Protein AF-A0A395GBY1-F1 (afdb_monomer_lite)

Structure (mmCIF, N/CA/C/O backbone):
data_AF-A0A395GBY1-F1
#
_entry.id   AF-A0A395GBY1-F1
#
loop_
_atom_site.group_PDB
_atom_site.id
_atom_site.type_symbol
_atom_site.label_atom_id
_atom_site.label_alt_id
_atom_site.label_comp_id
_atom_site.label_asym_id
_atom_site.label_entity_id
_atom_site.label_seq_id
_atom_site.pdbx_PDB_ins_code
_atom_site.Cartn_x
_atom_site.Cartn_y
_atom_site.Cartn_z
_atom_site.occupancy
_atom_site.B_iso_or_equiv
_atom_site.auth_seq_id
_atom_site.auth_comp_id
_atom_site.auth_asym_id
_atom_site.auth_atom_id
_atom_site.pdbx_PDB_model_num
ATOM 1 N N . MET A 1 1 ? -5.745 -15.458 -15.342 1.00 59.84 1 MET A N 1
ATOM 2 C CA . MET A 1 1 ? -5.874 -14.777 -16.662 1.00 59.84 1 MET A CA 1
ATOM 3 C C . MET A 1 1 ? -5.461 -15.713 -17.807 1.00 59.84 1 MET A C 1
ATOM 5 O O . MET A 1 1 ? -4.624 -16.572 -17.577 1.00 59.84 1 MET A O 1
ATOM 9 N N . LYS A 1 2 ? -6.021 -15.600 -19.029 1.00 68.50 2 LYS A N 1
ATOM 10 C CA . LYS A 1 2 ? -5.488 -16.334 -20.203 1.00 68.50 2 LYS A CA 1
ATOM 11 C C . LYS A 1 2 ? -4.176 -15.685 -20.659 1.00 68.50 2 LYS A C 1
ATOM 13 O O . LYS A 1 2 ? -4.138 -14.463 -20.793 1.00 68.50 2 LYS A O 1
ATOM 18 N N . LYS A 1 3 ? -3.137 -16.485 -20.931 1.00 74.81 3 LYS A N 1
ATOM 19 C CA . LYS A 1 3 ? -1.843 -15.992 -21.431 1.00 74.81 3 LYS A CA 1
ATOM 20 C C . LYS A 1 3 ? -2.052 -15.139 -22.686 1.00 74.81 3 LYS A C 1
ATOM 22 O O . LYS A 1 3 ? -2.588 -15.622 -23.681 1.00 74.81 3 LYS A O 1
ATOM 27 N N . LYS A 1 4 ? -1.645 -13.876 -22.611 1.00 83.69 4 LYS A N 1
ATOM 28 C CA . LYS A 1 4 ? -1.761 -12.863 -23.673 1.00 83.69 4 LYS A CA 1
ATOM 29 C C . LYS A 1 4 ? -0.391 -12.332 -24.096 1.00 83.69 4 LYS A C 1
ATOM 31 O O . LYS A 1 4 ? -0.225 -11.980 -25.256 1.00 83.69 4 LYS A O 1
ATOM 36 N N . PHE A 1 5 ? 0.566 -12.322 -23.172 1.00 90.88 5 PHE A N 1
ATOM 37 C CA . PHE A 1 5 ? 1.921 -11.832 -23.382 1.00 90.88 5 PHE A CA 1
ATOM 38 C C . PHE A 1 5 ? 2.941 -12.945 -23.125 1.00 90.88 5 PHE A C 1
ATOM 40 O O . PHE A 1 5 ? 2.678 -13.915 -22.403 1.00 90.88 5 PHE A O 1
ATOM 47 N N . SER A 1 6 ? 4.089 -12.823 -23.773 1.00 93.50 6 SER A N 1
ATOM 48 C CA . SER A 1 6 ? 5.203 -13.764 -23.728 1.00 93.50 6 SER A CA 1
ATOM 49 C C . SER A 1 6 ? 6.358 -13.201 -22.910 1.00 93.50 6 SER A C 1
ATOM 51 O O . SER A 1 6 ? 6.474 -11.996 -22.718 1.00 93.50 6 SER A O 1
ATOM 53 N N . ILE A 1 7 ? 7.232 -14.087 -22.433 1.00 94.06 7 ILE A N 1
ATOM 54 C CA . ILE A 1 7 ? 8.459 -13.685 -21.739 1.00 94.06 7 ILE A CA 1
ATOM 55 C C . ILE A 1 7 ? 9.298 -12.803 -22.673 1.00 94.06 7 ILE A C 1
ATOM 57 O O . ILE A 1 7 ? 9.458 -13.115 -23.857 1.00 94.06 7 ILE A O 1
ATOM 61 N N . GLY A 1 8 ? 9.802 -11.697 -22.133 1.00 93.69 8 GLY A N 1
ATOM 62 C CA . GLY A 1 8 ? 10.539 -10.663 -22.851 1.00 93.69 8 GLY A CA 1
ATOM 63 C C . GLY A 1 8 ? 9.665 -9.588 -23.492 1.00 93.69 8 GLY A C 1
ATOM 64 O O . GLY A 1 8 ? 10.216 -8.601 -23.974 1.00 93.69 8 GLY A O 1
ATOM 65 N N . ASP A 1 9 ? 8.336 -9.739 -23.516 1.00 96.75 9 ASP A N 1
ATOM 66 C CA . ASP A 1 9 ? 7.458 -8.715 -24.085 1.00 96.75 9 ASP A CA 1
ATOM 67 C C . ASP A 1 9 ? 7.598 -7.404 -23.309 1.00 96.75 9 ASP A C 1
ATOM 69 O O . ASP A 1 9 ? 7.548 -7.382 -22.077 1.00 96.75 9 ASP A O 1
ATOM 73 N N . VAL A 1 10 ? 7.758 -6.314 -24.056 1.00 97.19 10 VAL A N 1
ATOM 74 C CA . VAL A 1 10 ? 7.842 -4.955 -23.531 1.00 97.19 10 VAL A CA 1
ATOM 75 C C . VAL A 1 10 ? 6.496 -4.285 -23.735 1.00 97.19 10 VAL A C 1
ATOM 77 O O . VAL A 1 10 ? 6.041 -4.090 -24.869 1.00 97.19 10 VAL A O 1
ATOM 80 N N . LEU A 1 11 ? 5.855 -3.946 -22.623 1.00 97.62 11 LEU A N 1
ATOM 81 C CA . LEU A 1 11 ? 4.575 -3.263 -22.607 1.00 97.62 11 LEU A CA 1
ATOM 82 C C . LEU A 1 11 ? 4.777 -1.814 -22.194 1.00 97.62 11 LEU A C 1
ATOM 84 O O . LEU A 1 11 ? 5.500 -1.515 -21.245 1.00 97.62 11 LEU A O 1
ATOM 88 N N . VAL A 1 12 ? 4.072 -0.934 -22.888 1.00 97.50 12 VAL A N 1
ATOM 89 C CA . VAL A 1 12 ? 3.956 0.471 -22.537 1.00 97.50 12 VAL A CA 1
ATOM 90 C C . VAL A 1 12 ? 2.546 0.740 -22.049 1.00 97.50 12 VAL A C 1
ATOM 92 O O . VAL A 1 12 ? 1.577 0.389 -22.719 1.00 97.50 12 VAL A O 1
ATOM 95 N N . GLU A 1 13 ? 2.437 1.358 -20.884 1.00 97.50 13 GLU A N 1
ATOM 96 C CA . GLU A 1 13 ? 1.181 1.776 -20.280 1.00 97.50 13 GLU A CA 1
ATOM 97 C C . GLU A 1 13 ? 0.967 3.271 -20.512 1.00 97.50 13 GLU A C 1
ATOM 99 O O . GLU A 1 13 ? 1.841 4.089 -20.230 1.00 97.50 13 GLU A O 1
ATOM 104 N N . GLU A 1 14 ? -0.202 3.629 -21.035 1.00 96.25 14 GLU A N 1
ATOM 105 C CA . GLU A 1 14 ? -0.662 5.013 -21.105 1.00 96.25 14 GLU A CA 1
ATOM 106 C C . GLU A 1 14 ? -0.944 5.550 -19.697 1.00 96.25 14 GLU A C 1
ATOM 108 O O . GLU A 1 14 ? -1.763 5.000 -18.953 1.00 96.25 14 GLU A O 1
ATOM 113 N N . LEU A 1 15 ? -0.298 6.662 -19.361 1.00 93.12 15 LEU A N 1
ATOM 114 C CA . LEU A 1 15 ? -0.396 7.347 -18.079 1.00 93.12 15 LEU A CA 1
ATOM 115 C C . LEU A 1 15 ? -1.037 8.734 -18.246 1.00 93.12 15 LEU A C 1
ATOM 117 O O . LEU A 1 15 ? -1.160 9.253 -19.365 1.00 93.12 15 LEU A O 1
ATOM 121 N N . PRO A 1 16 ? -1.449 9.383 -17.142 1.00 89.88 16 PRO A N 1
ATOM 122 C CA . PRO A 1 16 ? -1.926 10.758 -17.194 1.00 89.88 16 PRO A CA 1
ATOM 123 C C . PRO A 1 16 ? -0.889 11.714 -17.807 1.00 89.88 16 PRO A C 1
ATOM 125 O O . PRO A 1 16 ? 0.313 11.452 -17.819 1.00 89.88 16 PRO A O 1
ATOM 128 N N . ARG A 1 17 ? -1.365 12.862 -18.307 1.00 86.31 17 ARG A N 1
ATOM 129 C CA . ARG A 1 17 ? -0.541 13.896 -18.974 1.00 86.31 17 ARG A CA 1
ATOM 130 C C . ARG A 1 17 ? 0.206 13.398 -20.217 1.00 86.31 17 ARG A C 1
ATOM 132 O O . ARG A 1 17 ? 1.292 13.885 -20.508 1.00 86.31 17 ARG A O 1
ATOM 139 N N . ASN A 1 18 ? -0.397 12.460 -20.953 1.00 93.06 18 ASN A N 1
ATOM 140 C CA . ASN A 1 18 ? 0.182 11.857 -22.159 1.00 93.06 18 ASN A CA 1
ATOM 141 C C . ASN A 1 18 ? 1.574 11.256 -21.911 1.00 93.06 18 ASN A C 1
ATOM 143 O O . ASN A 1 18 ? 2.411 11.253 -22.808 1.00 93.06 18 ASN A O 1
ATOM 147 N N . LYS A 1 19 ? 1.820 10.785 -20.684 1.00 95.06 19 LYS A N 1
ATOM 148 C CA . LYS A 1 19 ? 3.044 10.073 -20.341 1.00 95.06 19 LYS A CA 1
ATOM 149 C C . LYS A 1 19 ? 2.878 8.580 -20.612 1.00 95.06 19 LYS A C 1
ATOM 151 O O . LYS A 1 19 ? 1.764 8.062 -20.708 1.00 95.06 19 LYS A O 1
ATOM 156 N N . TYR A 1 20 ? 4.004 7.895 -20.672 1.00 97.75 20 TYR A N 1
ATOM 157 C CA . TYR A 1 20 ? 4.105 6.467 -20.892 1.00 97.75 20 TYR A CA 1
ATOM 158 C C . TYR A 1 20 ? 5.035 5.846 -19.862 1.00 97.75 20 TYR A C 1
ATOM 160 O O . TYR A 1 20 ? 6.142 6.338 -19.657 1.00 97.75 20 TYR A O 1
ATOM 168 N N . GLY A 1 21 ? 4.571 4.775 -19.223 1.00 97.19 21 GLY A N 1
ATOM 169 C CA . GLY A 1 21 ? 5.373 3.929 -18.345 1.00 97.19 21 GLY A CA 1
ATOM 170 C C . GLY A 1 21 ? 5.725 2.628 -19.048 1.00 97.19 21 GLY A C 1
ATOM 171 O O . GLY A 1 21 ? 4.989 2.189 -19.933 1.00 97.19 21 GLY A O 1
ATOM 172 N N . CYS A 1 22 ? 6.839 2.001 -18.677 1.00 97.19 22 CYS A N 1
ATOM 173 C CA . CYS A 1 22 ? 7.304 0.779 -19.331 1.00 97.19 22 CYS A CA 1
ATOM 174 C C . CYS A 1 22 ? 7.402 -0.401 -18.357 1.00 97.19 22 CYS A C 1
ATOM 176 O O . CYS A 1 22 ? 7.761 -0.246 -17.190 1.00 97.19 22 CYS A O 1
ATOM 178 N N . MET A 1 23 ? 7.109 -1.605 -18.843 1.00 96.38 23 MET A N 1
ATOM 179 C CA . MET A 1 23 ? 7.304 -2.846 -18.098 1.00 96.38 23 MET A CA 1
ATOM 180 C C . MET A 1 23 ? 7.728 -3.993 -19.014 1.00 96.38 23 MET A C 1
ATOM 182 O O . MET A 1 23 ? 7.402 -4.009 -20.202 1.00 96.38 23 MET A O 1
ATOM 186 N N . VAL A 1 24 ? 8.429 -4.973 -18.450 1.00 95.69 24 VAL A N 1
ATOM 187 C CA . VAL A 1 24 ? 8.924 -6.151 -19.172 1.00 95.69 24 VAL A CA 1
ATOM 188 C C . VAL A 1 24 ? 8.381 -7.417 -18.525 1.00 95.69 24 VAL A C 1
ATOM 190 O O . VAL A 1 24 ? 8.512 -7.603 -17.315 1.00 95.69 24 VAL A O 1
ATOM 193 N N . ILE A 1 25 ? 7.791 -8.309 -19.322 1.00 95.00 25 ILE A N 1
ATOM 194 C CA . ILE A 1 25 ? 7.336 -9.618 -18.841 1.00 95.00 25 ILE A CA 1
ATOM 195 C C . ILE A 1 25 ? 8.553 -10.510 -18.587 1.00 95.00 25 ILE A C 1
ATOM 197 O O . ILE A 1 25 ? 9.274 -10.869 -19.517 1.00 95.00 25 ILE A O 1
ATOM 201 N N . LEU A 1 26 ? 8.766 -10.900 -17.334 1.00 93.00 26 LEU A N 1
ATOM 202 C CA . LEU A 1 26 ? 9.875 -11.764 -16.925 1.00 93.00 26 LEU A CA 1
ATOM 203 C C . LEU A 1 26 ? 9.480 -13.237 -16.904 1.00 93.00 26 LEU A C 1
ATOM 205 O O . LEU A 1 26 ? 10.278 -14.092 -17.270 1.00 93.00 26 LEU A O 1
ATOM 209 N N . ASP A 1 27 ? 8.255 -13.529 -16.471 1.00 92.00 27 ASP A N 1
ATOM 210 C CA . ASP A 1 27 ? 7.751 -14.895 -16.353 1.00 92.00 27 ASP A CA 1
ATOM 211 C C . ASP A 1 27 ? 6.219 -14.936 -16.447 1.00 92.00 27 ASP A C 1
ATOM 213 O O . ASP A 1 27 ? 5.535 -13.925 -16.254 1.00 92.00 27 ASP A O 1
ATOM 217 N N . TYR A 1 28 ? 5.681 -16.115 -16.744 1.00 91.56 28 TYR A N 1
ATOM 218 C CA . TYR A 1 28 ? 4.259 -16.416 -16.670 1.00 91.56 28 TYR A CA 1
ATOM 219 C C . TYR A 1 28 ? 4.047 -17.862 -16.224 1.00 91.56 28 TYR A C 1
ATOM 221 O O . TYR A 1 28 ? 4.362 -18.792 -16.971 1.00 91.56 28 TYR A O 1
ATOM 229 N N . ASN A 1 29 ? 3.419 -18.038 -15.062 1.00 89.62 29 ASN A N 1
ATOM 230 C CA . ASN A 1 29 ? 3.060 -19.345 -14.525 1.00 89.62 29 ASN A CA 1
ATOM 231 C C . ASN A 1 29 ? 1.651 -19.308 -13.917 1.00 89.62 29 ASN A C 1
ATOM 233 O O . ASN A 1 29 ? 1.288 -18.334 -13.268 1.00 89.62 29 ASN A O 1
ATOM 237 N N . ASP A 1 30 ? 0.839 -20.334 -14.177 1.00 88.56 30 ASP A N 1
ATOM 238 C CA . ASP A 1 30 ? -0.512 -20.507 -13.614 1.00 88.56 30 ASP A CA 1
ATOM 239 C C . ASP A 1 30 ? -1.431 -19.268 -13.671 1.00 88.56 30 ASP A C 1
ATOM 241 O O . ASP A 1 30 ? -2.265 -19.025 -12.803 1.00 88.56 30 ASP A O 1
ATOM 245 N N . GLY A 1 31 ? -1.324 -18.469 -14.739 1.00 87.94 31 GLY A N 1
ATOM 246 C CA . GLY A 1 31 ? -2.156 -17.273 -14.911 1.00 87.94 31 GLY A CA 1
ATOM 247 C C . GLY A 1 31 ? -1.616 -16.006 -14.252 1.00 87.94 31 GLY A C 1
ATOM 248 O O . GLY A 1 31 ? -2.276 -14.972 -14.374 1.00 87.94 31 GLY A O 1
ATOM 249 N N . ILE A 1 32 ? -0.443 -16.083 -13.623 1.00 92.12 32 ILE A N 1
ATOM 250 C CA . ILE A 1 32 ? 0.263 -15.003 -12.935 1.00 92.12 32 ILE A CA 1
ATOM 251 C C . ILE A 1 32 ? 1.459 -14.578 -13.791 1.00 92.12 32 ILE A C 1
ATOM 253 O O . ILE A 1 32 ? 2.282 -15.410 -14.173 1.00 92.12 32 ILE A O 1
ATOM 257 N N . TYR A 1 33 ? 1.575 -13.285 -14.087 1.00 93.56 33 TYR A N 1
ATOM 258 C CA . TYR A 1 33 ? 2.796 -12.715 -14.654 1.00 93.56 33 TYR A CA 1
ATOM 259 C C . TYR A 1 33 ? 3.750 -12.275 -13.548 1.00 93.56 33 TYR A C 1
ATOM 261 O O . TYR A 1 33 ? 3.314 -11.773 -12.515 1.00 93.56 33 TYR A O 1
ATOM 269 N N . LYS A 1 34 ? 5.050 -12.388 -13.819 1.00 92.75 34 LYS A N 1
ATOM 270 C CA . LYS A 1 34 ? 6.121 -11.653 -13.138 1.00 92.75 34 LYS A CA 1
ATOM 271 C C . LYS A 1 34 ? 6.590 -10.554 -14.086 1.00 92.75 34 LYS A C 1
ATOM 273 O O . LYS A 1 34 ? 6.923 -10.852 -15.234 1.00 92.75 34 LYS A O 1
ATOM 278 N N . VAL A 1 35 ? 6.607 -9.306 -13.634 1.00 93.69 35 VAL A N 1
ATOM 279 C CA . VAL A 1 35 ? 6.925 -8.140 -14.469 1.00 93.69 35 VAL A CA 1
ATOM 280 C C . VAL A 1 35 ? 7.972 -7.256 -13.807 1.00 93.69 35 VAL A C 1
ATOM 282 O O . VAL A 1 35 ? 7.882 -6.986 -12.613 1.00 93.69 35 VAL A O 1
ATOM 285 N N . LEU A 1 36 ? 8.952 -6.791 -14.580 1.00 93.50 36 LEU A N 1
ATOM 286 C CA . LEU A 1 36 ? 9.817 -5.680 -14.186 1.00 93.50 36 LEU A CA 1
ATOM 287 C C . LEU A 1 36 ? 9.100 -4.381 -14.526 1.00 93.50 36 LEU A C 1
ATOM 289 O O . LEU A 1 36 ? 8.702 -4.195 -15.675 1.00 93.50 36 LEU A O 1
ATOM 293 N N . ILE A 1 37 ? 8.959 -3.493 -13.549 1.00 94.19 37 ILE A N 1
ATOM 294 C CA . ILE A 1 37 ? 8.470 -2.135 -13.755 1.00 94.19 37 ILE A CA 1
ATOM 295 C C . ILE A 1 37 ? 9.690 -1.228 -13.925 1.00 94.19 37 ILE A C 1
ATOM 297 O O . ILE A 1 37 ? 10.558 -1.157 -13.057 1.00 94.19 37 ILE A O 1
ATOM 301 N N . SER A 1 38 ? 9.780 -0.570 -15.076 1.00 94.56 38 SER A N 1
ATOM 302 C CA . SER A 1 38 ? 10.910 0.286 -15.434 1.00 94.56 38 SER A CA 1
ATOM 303 C C . SER A 1 38 ? 10.791 1.673 -14.798 1.00 94.56 38 SER A C 1
ATOM 305 O O . SER A 1 38 ? 9.689 2.155 -14.541 1.00 94.56 38 SER A O 1
ATOM 307 N N . GLU A 1 39 ? 11.927 2.345 -14.592 1.00 93.69 39 GLU A N 1
ATOM 308 C CA . GLU A 1 39 ? 11.970 3.768 -14.214 1.00 93.69 39 GLU A CA 1
ATOM 309 C C . GLU A 1 39 ? 11.494 4.714 -15.331 1.00 93.69 39 GLU A C 1
ATOM 311 O O . GLU A 1 39 ? 11.344 5.916 -15.110 1.00 93.69 39 GLU A O 1
ATOM 316 N N . PHE A 1 40 ? 11.287 4.193 -16.543 1.00 96.44 40 PHE A N 1
ATOM 317 C CA . PHE A 1 40 ? 10.907 4.969 -17.712 1.00 96.44 40 PHE A CA 1
ATOM 318 C C . PHE A 1 40 ? 9.562 5.673 -17.511 1.00 96.44 40 PHE A C 1
ATOM 320 O O . PHE A 1 40 ? 8.530 5.018 -17.359 1.00 96.44 40 PHE A O 1
ATOM 327 N N . ILE A 1 41 ? 9.587 7.005 -17.597 1.00 96.12 41 ILE A N 1
ATOM 328 C CA . ILE A 1 41 ? 8.419 7.881 -17.699 1.00 96.12 41 ILE A CA 1
ATOM 329 C C . ILE A 1 41 ? 8.740 8.969 -18.725 1.00 96.12 41 ILE A C 1
ATOM 331 O O . ILE A 1 41 ? 9.640 9.778 -18.503 1.00 96.12 41 ILE A O 1
ATOM 335 N N . ASP A 1 42 ? 8.010 9.007 -19.839 1.00 95.94 42 ASP A N 1
ATOM 336 C CA . ASP A 1 42 ? 8.240 10.002 -20.898 1.00 95.94 42 ASP A CA 1
ATOM 337 C C . ASP A 1 42 ? 6.975 10.298 -21.721 1.00 95.94 42 ASP A C 1
ATOM 339 O O . ASP A 1 42 ? 5.973 9.602 -21.582 1.00 95.94 42 ASP A O 1
ATOM 343 N N . GLU A 1 43 ? 6.987 11.347 -22.548 1.00 96.25 43 GLU A N 1
ATOM 344 C CA . GLU A 1 43 ? 5.867 11.690 -23.463 1.00 96.25 43 GLU A CA 1
ATOM 345 C C . GLU A 1 43 ? 5.888 10.877 -24.754 1.00 96.25 43 GLU A C 1
ATOM 347 O O . GLU A 1 43 ? 4.868 10.743 -25.432 1.00 96.25 43 GLU A O 1
ATOM 352 N N . GLU A 1 44 ? 7.045 10.319 -25.091 1.00 96.69 44 GLU A N 1
ATOM 353 C CA . GLU A 1 44 ? 7.237 9.499 -26.276 1.00 96.69 44 GLU A CA 1
ATOM 354 C C . GLU A 1 44 ? 7.354 8.023 -25.893 1.00 96.69 44 GLU A C 1
ATOM 356 O O . GLU A 1 44 ? 7.907 7.661 -24.857 1.00 96.69 44 GLU A O 1
ATOM 361 N N . ILE A 1 45 ? 6.818 7.151 -26.747 1.00 96.44 45 ILE A N 1
ATOM 362 C CA . ILE A 1 45 ? 6.981 5.704 -26.597 1.00 96.44 45 ILE A CA 1
ATOM 363 C C . ILE A 1 45 ? 8.455 5.365 -26.870 1.00 96.44 45 ILE A C 1
ATOM 365 O O . ILE A 1 45 ? 8.969 5.774 -27.915 1.00 96.44 45 ILE A O 1
ATOM 369 N N . PRO A 1 46 ? 9.137 4.615 -25.987 1.00 96.00 46 PRO A N 1
ATOM 370 C CA . PRO A 1 46 ? 10.552 4.339 -26.163 1.00 96.00 46 PRO A CA 1
ATOM 371 C C . PRO A 1 46 ? 10.802 3.367 -27.315 1.00 96.00 46 PRO A C 1
ATOM 373 O O . PRO A 1 46 ? 10.008 2.461 -27.581 1.00 96.00 46 PRO A O 1
ATOM 376 N N . ASP A 1 47 ? 11.960 3.516 -27.955 1.00 94.88 47 ASP A N 1
ATOM 377 C CA . ASP A 1 47 ? 12.519 2.476 -28.815 1.00 94.88 47 ASP A CA 1
ATOM 378 C C . ASP A 1 47 ? 13.092 1.336 -27.960 1.00 94.88 47 ASP A C 1
ATOM 380 O O . ASP A 1 47 ? 13.585 1.567 -26.858 1.00 94.88 47 ASP A O 1
ATOM 384 N N . LEU A 1 48 ? 13.096 0.104 -28.479 1.00 93.38 48 LEU A N 1
ATOM 385 C CA . LEU A 1 48 ? 13.608 -1.073 -27.759 1.00 93.38 48 LEU A CA 1
ATOM 386 C C . LEU A 1 48 ? 15.102 -0.985 -27.395 1.00 93.38 48 LEU A C 1
ATOM 388 O O . LEU A 1 48 ? 15.576 -1.774 -26.578 1.00 93.38 48 LEU A O 1
ATOM 392 N N . SER A 1 49 ? 15.854 -0.068 -28.007 1.00 91.19 49 SER A N 1
ATOM 393 C CA . SER A 1 49 ? 17.242 0.229 -27.646 1.00 91.19 49 SER A CA 1
ATOM 394 C C . SER A 1 49 ? 17.393 1.184 -26.455 1.00 91.19 49 SER A C 1
ATOM 396 O O . SER A 1 49 ? 18.511 1.333 -25.949 1.00 91.19 49 SER A O 1
ATOM 398 N N . ASP A 1 50 ? 16.307 1.806 -25.979 1.00 94.00 50 ASP A N 1
ATOM 399 C CA . ASP A 1 50 ? 16.336 2.644 -24.783 1.00 94.00 50 ASP A CA 1
ATOM 400 C C . ASP A 1 50 ? 16.657 1.783 -23.558 1.00 94.00 50 ASP A C 1
ATOM 402 O O . ASP A 1 50 ? 15.900 0.902 -23.144 1.00 94.00 50 ASP A O 1
ATOM 406 N N . LYS A 1 51 ? 17.813 2.059 -22.951 1.00 91.06 51 LYS A N 1
ATOM 407 C CA . LYS A 1 51 ? 18.307 1.317 -21.790 1.00 91.06 51 LYS A CA 1
ATOM 408 C C . LYS A 1 51 ? 17.371 1.430 -20.590 1.00 91.06 51 LYS A C 1
ATOM 410 O O . LYS A 1 51 ? 17.325 0.492 -19.800 1.00 91.06 51 LYS A O 1
ATOM 415 N N . ARG A 1 52 ? 16.605 2.524 -20.479 1.00 93.00 52 ARG A N 1
ATOM 416 C CA . ARG A 1 52 ? 15.654 2.743 -19.383 1.00 93.00 52 ARG A CA 1
ATOM 417 C C . ARG A 1 52 ? 14.603 1.636 -19.322 1.00 93.00 52 ARG A C 1
ATOM 419 O O . ARG A 1 52 ? 14.236 1.257 -18.220 1.00 93.00 52 ARG A O 1
ATOM 426 N N . ILE A 1 53 ? 14.197 1.039 -20.454 1.00 93.00 53 ILE A N 1
ATOM 427 C CA . ILE A 1 53 ? 13.193 -0.049 -20.515 1.00 93.00 53 ILE A CA 1
ATOM 428 C C . ILE A 1 53 ? 13.537 -1.219 -19.583 1.00 93.00 53 ILE A C 1
ATOM 430 O O . ILE A 1 53 ? 12.641 -1.828 -19.001 1.00 93.00 53 ILE A O 1
ATOM 434 N N . ILE A 1 54 ? 14.825 -1.547 -19.456 1.00 90.19 54 ILE A N 1
ATOM 435 C CA . ILE A 1 54 ? 15.305 -2.649 -18.611 1.00 90.19 54 ILE A CA 1
ATOM 436 C C . ILE A 1 54 ? 15.930 -2.165 -17.299 1.00 90.19 54 ILE A C 1
ATOM 438 O O . ILE A 1 54 ? 16.329 -2.995 -16.484 1.00 90.19 54 ILE A O 1
ATOM 442 N N . THR A 1 55 ? 16.019 -0.849 -17.085 1.00 90.88 55 THR A N 1
ATOM 443 C CA . THR A 1 55 ? 16.397 -0.280 -15.791 1.00 90.88 55 THR A CA 1
ATOM 444 C C . THR A 1 55 ? 15.170 -0.310 -14.878 1.00 90.88 55 THR A C 1
ATOM 446 O O . THR A 1 55 ? 14.175 0.356 -15.183 1.00 90.88 55 THR A O 1
ATOM 449 N N . PRO A 1 56 ? 15.191 -1.087 -13.783 1.00 90.06 56 PRO A N 1
ATOM 450 C CA . PRO A 1 56 ? 14.060 -1.158 -12.871 1.00 90.06 56 PRO A CA 1
ATOM 451 C C . PRO A 1 56 ? 13.858 0.185 -12.168 1.00 90.06 56 PRO A C 1
ATOM 453 O O . PRO A 1 56 ? 14.826 0.834 -11.772 1.00 90.06 56 PRO A O 1
ATOM 456 N N . ALA A 1 57 ? 12.600 0.572 -11.963 1.00 89.69 57 ALA A N 1
ATOM 457 C CA . ALA A 1 57 ? 12.282 1.593 -10.975 1.00 89.69 57 ALA A CA 1
ATOM 458 C C . ALA A 1 57 ? 12.722 1.114 -9.588 1.00 89.69 57 ALA A C 1
ATOM 460 O O . ALA A 1 57 ? 12.828 -0.089 -9.347 1.00 89.69 57 ALA A O 1
ATOM 461 N N . ILE A 1 58 ? 12.954 2.053 -8.675 1.00 83.31 58 ILE A N 1
ATOM 462 C CA . ILE A 1 58 ? 13.235 1.723 -7.281 1.00 83.31 58 ILE A CA 1
ATOM 463 C C . ILE A 1 58 ? 11.923 1.695 -6.507 1.00 83.31 58 ILE A C 1
ATOM 465 O O . ILE A 1 58 ? 11.212 2.702 -6.441 1.00 83.31 58 ILE A O 1
ATOM 469 N N . ASP A 1 59 ? 11.624 0.536 -5.935 1.00 72.81 59 ASP A N 1
ATOM 470 C CA . ASP A 1 59 ? 10.649 0.392 -4.873 1.00 72.81 59 ASP A CA 1
ATOM 471 C C . ASP A 1 59 ? 11.319 0.761 -3.547 1.00 72.81 59 ASP A C 1
ATOM 473 O O . ASP A 1 59 ? 12.268 0.111 -3.110 1.00 72.81 59 ASP A O 1
ATOM 477 N N . SER A 1 60 ? 10.847 1.851 -2.949 1.00 66.31 60 SER A N 1
ATOM 478 C CA . SER A 1 60 ? 11.331 2.375 -1.674 1.00 66.31 60 SER A CA 1
ATOM 479 C C . SER A 1 60 ? 10.262 2.290 -0.581 1.00 66.31 60 SER A C 1
ATOM 481 O O . SER A 1 60 ? 10.340 3.041 0.393 1.00 66.31 60 SER A O 1
ATOM 483 N N . SER A 1 61 ? 9.209 1.480 -0.768 1.00 56.66 61 SER A N 1
ATOM 484 C CA . SER A 1 61 ? 8.174 1.293 0.258 1.00 56.66 61 SER A CA 1
ATOM 485 C C . SER A 1 61 ? 8.642 0.400 1.409 1.00 56.66 61 SER A C 1
ATOM 487 O O . SER A 1 61 ? 8.060 0.448 2.489 1.00 56.66 61 SER A O 1
ATOM 489 N N . GLY A 1 62 ? 9.674 -0.415 1.176 1.00 55.28 62 GLY A N 1
ATOM 490 C CA . GLY A 1 62 ? 10.319 -1.255 2.182 1.00 55.28 62 GLY A CA 1
ATOM 491 C C . GLY A 1 62 ? 11.518 -0.589 2.862 1.00 55.28 62 GLY A C 1
ATOM 492 O O . GLY A 1 62 ? 11.722 0.622 2.800 1.00 55.28 62 GLY A O 1
ATOM 493 N N . THR A 1 63 ? 12.337 -1.419 3.502 1.00 48.06 63 THR A N 1
ATOM 494 C CA . THR A 1 63 ? 13.519 -1.020 4.292 1.00 48.06 63 THR A CA 1
ATOM 495 C C . THR A 1 63 ? 14.746 -0.685 3.464 1.00 48.06 63 THR A C 1
ATOM 497 O O . THR A 1 63 ? 15.699 -0.080 3.957 1.00 48.06 63 THR A O 1
ATOM 500 N N . CYS A 1 64 ? 14.731 -1.091 2.203 1.00 57.41 64 CYS A N 1
ATOM 501 C CA . CYS A 1 64 ? 15.827 -0.968 1.269 1.00 57.41 64 CYS A CA 1
ATOM 502 C C . CYS A 1 64 ? 15.289 -0.583 -0.112 1.00 57.41 64 CYS A C 1
ATOM 504 O O . CYS A 1 64 ? 14.143 -0.864 -0.457 1.00 57.41 64 CYS A O 1
ATOM 506 N N . ASP A 1 65 ? 16.133 0.090 -0.890 1.00 71.69 65 ASP A N 1
ATOM 507 C CA . ASP A 1 65 ? 15.834 0.470 -2.266 1.00 71.69 65 ASP A CA 1
ATOM 508 C C . ASP A 1 65 ? 15.959 -0.769 -3.161 1.00 71.69 65 ASP A C 1
ATOM 510 O O . ASP A 1 65 ? 17.067 -1.263 -3.396 1.00 71.69 65 ASP A O 1
ATOM 514 N N . LEU A 1 66 ? 14.829 -1.283 -3.652 1.00 73.62 66 LEU A N 1
ATOM 515 C CA . LEU A 1 66 ? 14.790 -2.529 -4.419 1.00 73.62 66 LEU A CA 1
ATOM 516 C C . LEU A 1 66 ? 14.378 -2.320 -5.877 1.00 73.62 66 LEU A C 1
ATOM 518 O O . LEU A 1 66 ? 13.570 -1.443 -6.171 1.00 73.62 66 LEU A O 1
ATOM 522 N N . PRO A 1 67 ? 14.865 -3.154 -6.815 1.00 84.56 67 PRO A N 1
ATOM 523 C CA . PRO A 1 67 ? 14.310 -3.224 -8.161 1.00 84.56 67 PRO A CA 1
ATOM 524 C C . PRO A 1 67 ? 12.809 -3.523 -8.124 1.00 84.56 67 PRO A C 1
ATOM 526 O O . PRO A 1 67 ? 12.388 -4.547 -7.582 1.00 84.56 67 PRO A O 1
ATOM 529 N N . TYR A 1 68 ? 12.000 -2.672 -8.749 1.00 86.81 68 TYR A N 1
ATOM 530 C CA . TYR A 1 68 ? 10.554 -2.810 -8.710 1.00 86.81 68 TYR A CA 1
ATOM 531 C C . TYR A 1 68 ? 10.082 -3.927 -9.649 1.00 86.81 68 TYR A C 1
ATOM 533 O O . TYR A 1 68 ? 9.867 -3.737 -10.849 1.00 86.81 68 TYR A O 1
ATOM 541 N N . ILE A 1 69 ? 9.935 -5.128 -9.093 1.00 89.31 69 ILE A N 1
ATOM 542 C CA . ILE A 1 69 ? 9.433 -6.314 -9.786 1.00 89.31 69 ILE A CA 1
ATOM 543 C C . ILE A 1 69 ? 8.169 -6.786 -9.073 1.00 89.31 69 ILE A C 1
ATOM 545 O O . ILE A 1 69 ? 8.152 -6.926 -7.854 1.00 89.31 69 ILE A O 1
ATOM 549 N N . LYS A 1 70 ? 7.109 -7.061 -9.835 1.00 87.88 70 LYS A N 1
ATOM 550 C CA . LYS A 1 70 ? 5.783 -7.391 -9.301 1.00 87.88 70 LYS A CA 1
ATOM 551 C C . LYS A 1 70 ? 5.254 -8.698 -9.880 1.00 87.88 70 LYS A C 1
ATOM 553 O O . LYS A 1 70 ? 5.502 -9.015 -11.044 1.00 87.88 70 LYS A O 1
ATOM 558 N N . LYS A 1 71 ? 4.500 -9.453 -9.082 1.00 91.00 71 LYS A N 1
ATOM 559 C CA . LYS A 1 71 ? 3.664 -10.568 -9.541 1.00 91.00 71 LYS A CA 1
ATOM 560 C C . LYS A 1 71 ? 2.206 -10.122 -9.618 1.00 91.00 71 LYS A C 1
ATOM 562 O O . LYS A 1 71 ? 1.751 -9.347 -8.785 1.00 91.00 71 LYS A O 1
ATOM 567 N N . GLY A 1 72 ? 1.457 -10.609 -10.597 1.00 90.44 72 GLY A N 1
ATOM 568 C CA . GLY A 1 72 ? 0.039 -10.274 -10.697 1.00 90.44 72 GLY A CA 1
ATOM 569 C C . GLY A 1 72 ? -0.715 -11.080 -11.738 1.00 90.44 72 GLY A C 1
ATOM 570 O O . GLY A 1 72 ? -0.166 -11.497 -12.756 1.00 90.44 72 GLY A O 1
ATOM 571 N N . ASP A 1 73 ? -2.001 -11.287 -11.491 1.00 90.88 73 ASP A N 1
ATOM 572 C CA . ASP A 1 73 ? -2.934 -11.976 -12.385 1.00 90.88 73 ASP A CA 1
ATOM 573 C C . ASP A 1 73 ? -3.923 -11.018 -13.078 1.00 90.88 73 ASP A C 1
ATOM 575 O O . ASP A 1 73 ? -4.760 -11.451 -13.879 1.00 90.88 73 ASP A O 1
ATOM 579 N N . LYS A 1 74 ? -3.794 -9.711 -12.816 1.00 91.19 74 LYS A N 1
ATOM 580 C CA . LYS A 1 74 ? -4.569 -8.630 -13.432 1.00 91.19 74 LYS A CA 1
ATOM 581 C C . LYS A 1 74 ? -3.733 -7.363 -13.636 1.00 91.19 74 LYS A C 1
ATOM 583 O O . LYS A 1 74 ? -2.792 -7.089 -12.895 1.00 91.19 74 LYS A O 1
ATOM 588 N N . PHE A 1 75 ? -4.106 -6.591 -14.652 1.00 90.88 75 PHE A N 1
ATOM 589 C CA . PHE A 1 75 ? -3.596 -5.242 -14.913 1.00 90.88 75 PHE A CA 1
ATOM 590 C C . PHE A 1 75 ? -4.509 -4.220 -14.231 1.00 90.88 75 PHE A C 1
ATOM 592 O O . PHE A 1 75 ? -5.718 -4.455 -14.180 1.00 90.88 75 PHE A O 1
ATOM 599 N N . SER A 1 76 ? -3.955 -3.119 -13.716 1.00 88.38 76 SER A N 1
ATOM 600 C CA . SER A 1 76 ? -4.756 -2.116 -12.991 1.00 88.38 76 SER A CA 1
ATOM 601 C C . SER A 1 76 ? -5.683 -1.328 -13.915 1.00 88.38 76 SER A C 1
ATOM 603 O O . SER A 1 76 ? -6.823 -1.020 -13.572 1.00 88.38 76 SER A O 1
ATOM 605 N N . GLN A 1 77 ? -5.209 -1.019 -15.123 1.00 89.12 77 GLN A N 1
ATOM 606 C CA . GLN A 1 77 ? -5.982 -0.312 -16.130 1.00 89.12 77 GLN A CA 1
ATOM 607 C C . GLN A 1 77 ? -6.632 -1.284 -17.120 1.00 89.12 77 GLN A C 1
ATOM 609 O O . GLN A 1 77 ? -6.319 -2.475 -17.210 1.00 89.12 77 GLN A O 1
ATOM 614 N N . LYS A 1 78 ? -7.542 -0.752 -17.941 1.00 89.44 78 LYS A N 1
ATOM 615 C CA . LYS A 1 78 ? -8.087 -1.493 -19.084 1.00 89.44 78 LYS A CA 1
ATOM 616 C C . LYS A 1 78 ? -6.956 -1.888 -20.031 1.00 89.44 78 LYS A C 1
ATOM 618 O O . LYS A 1 78 ? -6.093 -1.074 -20.337 1.00 89.44 78 LYS A O 1
ATOM 623 N N . LEU A 1 79 ? -7.022 -3.100 -20.582 1.00 88.12 79 LEU A N 1
ATOM 624 C CA . LEU A 1 79 ? -5.987 -3.643 -21.474 1.00 88.12 79 LEU A CA 1
ATOM 625 C C . LEU A 1 79 ? -5.670 -2.768 -22.702 1.00 88.12 79 LEU A C 1
ATOM 627 O O . LEU A 1 79 ? -4.584 -2.889 -23.250 1.00 88.12 79 LEU A O 1
ATOM 631 N N . GLU A 1 80 ? -6.590 -1.905 -23.134 1.00 91.88 80 GLU A N 1
ATOM 632 C CA . GLU A 1 80 ? -6.393 -0.938 -24.229 1.00 91.88 80 GLU A CA 1
ATOM 633 C C . GLU A 1 80 ? -5.335 0.128 -23.911 1.00 91.88 80 GLU A C 1
ATOM 635 O O . GLU A 1 80 ? -4.728 0.684 -24.823 1.00 91.88 80 GLU A O 1
ATOM 640 N N . LYS A 1 81 ? -5.095 0.390 -22.621 1.00 94.19 81 LYS A N 1
ATOM 641 C CA . LYS A 1 81 ? -4.055 1.302 -22.137 1.00 94.19 81 LYS A CA 1
ATOM 642 C C . LYS A 1 81 ? -2.658 0.695 -22.195 1.00 94.19 81 LYS A C 1
ATOM 644 O O . LYS A 1 81 ? -1.694 1.426 -22.015 1.00 94.19 81 LYS A O 1
ATOM 649 N N . TYR A 1 82 ? -2.542 -0.603 -22.480 1.00 95.44 82 TYR A N 1
ATOM 650 C CA . TYR A 1 82 ? -1.267 -1.305 -22.586 1.00 95.44 82 TYR A CA 1
ATOM 651 C C . TYR A 1 82 ? -0.978 -1.656 -24.042 1.00 95.44 82 TYR A C 1
ATOM 653 O O . TYR A 1 82 ? -1.745 -2.367 -24.697 1.00 95.44 82 TYR A O 1
ATOM 661 N N . LYS A 1 83 ? 0.162 -1.191 -24.547 1.00 95.56 83 LYS A N 1
ATOM 662 C CA . LYS A 1 83 ? 0.626 -1.428 -25.915 1.00 95.56 83 LYS A CA 1
ATOM 663 C C . LYS A 1 83 ? 1.880 -2.287 -25.890 1.00 95.56 83 LYS A C 1
ATOM 665 O O . LYS A 1 83 ? 2.848 -1.954 -25.218 1.00 95.56 83 LYS A O 1
ATOM 670 N N . LEU A 1 84 ? 1.868 -3.380 -26.646 1.00 96.62 84 LEU A N 1
ATOM 671 C CA . LEU A 1 84 ? 3.067 -4.171 -26.910 1.00 96.62 84 LEU A CA 1
ATOM 672 C C . LEU A 1 84 ? 3.933 -3.425 -27.927 1.00 96.62 84 LEU A C 1
ATOM 674 O O . LEU A 1 84 ? 3.476 -3.186 -29.045 1.00 96.62 84 LEU A O 1
ATOM 678 N N . ILE A 1 85 ? 5.164 -3.083 -27.549 1.00 96.50 85 ILE A N 1
ATOM 679 C CA . ILE A 1 85 ? 6.100 -2.356 -28.426 1.00 96.50 85 ILE A CA 1
ATOM 680 C C . ILE A 1 85 ? 7.224 -3.245 -28.967 1.00 96.50 85 ILE A C 1
ATOM 682 O O . ILE A 1 85 ? 7.920 -2.870 -29.905 1.00 96.50 85 ILE A O 1
ATOM 686 N N . GLY A 1 86 ? 7.376 -4.452 -28.418 1.00 95.62 86 GLY A N 1
ATOM 687 C CA . GLY A 1 86 ? 8.322 -5.442 -28.913 1.00 95.62 86 GLY A CA 1
ATOM 688 C C . GLY A 1 86 ? 8.677 -6.491 -27.873 1.00 95.62 86 GLY A C 1
ATOM 689 O O . GLY A 1 86 ? 7.976 -6.654 -26.879 1.00 95.62 86 GLY A O 1
ATOM 690 N N . ASN A 1 87 ? 9.768 -7.212 -28.122 1.00 95.69 87 ASN A N 1
ATOM 691 C CA . ASN A 1 87 ? 10.238 -8.291 -27.262 1.00 95.69 87 ASN A CA 1
ATOM 692 C C . ASN A 1 87 ? 11.766 -8.232 -27.120 1.00 95.69 87 ASN A C 1
ATOM 694 O O . ASN A 1 87 ? 12.488 -8.190 -28.120 1.00 95.69 87 ASN A O 1
ATOM 698 N N . ILE A 1 88 ? 12.251 -8.241 -25.879 1.00 90.69 88 ILE A N 1
ATOM 699 C CA . ILE A 1 88 ? 13.670 -8.275 -25.527 1.00 90.69 88 ILE A CA 1
ATOM 700 C C . ILE A 1 88 ? 14.034 -9.704 -25.130 1.00 90.69 88 ILE A C 1
ATOM 702 O O . ILE A 1 88 ? 13.514 -10.260 -24.168 1.00 90.69 88 ILE A O 1
ATOM 706 N N . ARG A 1 89 ? 14.974 -10.302 -25.867 1.00 83.81 89 ARG A N 1
ATOM 707 C CA . ARG A 1 89 ? 15.363 -11.710 -25.678 1.00 83.81 89 ARG A CA 1
ATOM 708 C C . ARG A 1 89 ? 16.382 -11.939 -24.565 1.00 83.81 89 ARG A C 1
ATOM 710 O O . ARG A 1 89 ? 16.503 -13.060 -24.087 1.00 83.81 89 ARG A O 1
ATOM 717 N N . ASN A 1 90 ? 17.159 -10.918 -24.207 1.00 80.31 90 ASN A N 1
ATOM 718 C CA . ASN A 1 90 ? 18.231 -11.044 -23.224 1.00 80.31 90 ASN A CA 1
ATOM 719 C C . ASN A 1 90 ? 17.823 -10.373 -21.910 1.00 80.31 90 ASN A C 1
ATOM 721 O O . ASN A 1 90 ? 17.959 -9.161 -21.767 1.00 80.31 90 ASN A O 1
ATOM 725 N N . LEU A 1 91 ? 17.328 -11.179 -20.971 1.00 79.00 91 LEU A N 1
ATOM 726 C CA . LEU A 1 91 ? 16.886 -10.741 -19.644 1.00 79.00 91 LEU A CA 1
ATOM 727 C C . LEU A 1 91 ? 17.912 -11.071 -18.544 1.00 79.00 91 LEU A C 1
ATOM 729 O O . LEU A 1 91 ? 17.625 -10.893 -17.367 1.00 79.00 91 LEU A O 1
ATOM 733 N N . ASN A 1 92 ? 19.117 -11.524 -18.909 1.00 68.25 92 ASN A N 1
ATOM 734 C CA . ASN A 1 92 ? 20.110 -12.066 -17.968 1.00 68.25 92 ASN A CA 1
ATOM 735 C C . ASN A 1 92 ? 20.655 -11.043 -16.954 1.00 68.25 92 ASN A C 1
ATOM 737 O O . ASN A 1 92 ? 21.306 -11.433 -15.991 1.00 68.25 92 ASN A O 1
ATOM 741 N N . ASN A 1 93 ? 20.417 -9.748 -17.178 1.00 66.38 93 ASN A N 1
ATOM 742 C CA . ASN A 1 93 ? 20.853 -8.667 -16.291 1.00 66.38 93 ASN A CA 1
ATOM 743 C C . ASN A 1 93 ? 19.753 -8.207 -15.324 1.00 66.38 93 ASN A C 1
ATOM 745 O O . ASN A 1 93 ? 19.952 -7.233 -14.601 1.00 66.38 93 ASN A O 1
ATOM 749 N N . ILE A 1 94 ? 18.584 -8.852 -15.345 1.00 71.25 94 ILE A N 1
ATOM 750 C CA . ILE A 1 94 ? 17.473 -8.494 -14.469 1.00 71.25 94 ILE A CA 1
ATOM 751 C C . ILE A 1 94 ? 17.659 -9.235 -13.140 1.00 71.25 94 ILE A C 1
ATOM 753 O O . ILE A 1 94 ? 17.791 -10.459 -13.163 1.00 71.25 94 ILE A O 1
ATOM 757 N N . PRO A 1 95 ? 17.687 -8.526 -11.997 1.00 65.38 95 PRO A N 1
ATOM 758 C CA . PRO A 1 95 ? 17.859 -9.143 -10.687 1.00 65.38 95 PRO A CA 1
ATOM 759 C C . PRO A 1 95 ? 16.806 -10.230 -10.445 1.00 65.38 95 PRO A C 1
ATOM 761 O O . PRO A 1 95 ? 15.602 -9.958 -10.479 1.00 65.38 95 PRO A O 1
ATOM 764 N N . ASP A 1 96 ? 17.255 -11.465 -10.214 1.00 62.84 96 ASP A N 1
ATOM 765 C CA . ASP A 1 96 ? 16.375 -12.583 -9.887 1.00 62.84 96 ASP A CA 1
ATOM 766 C C . ASP A 1 96 ? 16.362 -12.803 -8.376 1.00 62.84 96 ASP A C 1
ATOM 768 O O . ASP A 1 96 ? 17.404 -12.982 -7.747 1.00 62.84 96 ASP A O 1
ATOM 772 N N . ARG A 1 97 ? 15.167 -12.746 -7.798 1.00 65.38 97 ARG A N 1
ATOM 773 C CA . ARG A 1 97 ? 14.889 -12.923 -6.374 1.00 65.38 97 ARG A CA 1
ATOM 774 C C . ARG A 1 97 ? 13.696 -13.856 -6.212 1.00 65.38 97 ARG A C 1
ATOM 776 O O . ARG A 1 97 ? 12.938 -14.105 -7.150 1.00 65.38 97 ARG A O 1
ATOM 783 N N . THR A 1 98 ? 13.537 -14.406 -5.019 1.00 53.38 98 THR A N 1
ATOM 784 C CA . THR A 1 98 ? 12.541 -15.443 -4.723 1.00 53.38 98 THR A CA 1
ATOM 785 C C . THR A 1 98 ? 11.165 -14.861 -4.382 1.00 53.38 98 THR A C 1
ATOM 787 O O . THR A 1 98 ? 10.149 -15.467 -4.740 1.00 53.38 98 THR A O 1
ATOM 790 N N . ASN A 1 99 ? 11.112 -13.662 -3.786 1.00 61.06 99 ASN A N 1
ATOM 791 C CA . ASN A 1 99 ? 9.884 -13.035 -3.296 1.00 61.06 99 ASN A CA 1
ATOM 792 C C . ASN A 1 99 ? 9.584 -11.696 -3.988 1.00 61.06 99 ASN A C 1
ATOM 794 O O . ASN A 1 99 ? 10.457 -10.848 -4.128 1.00 61.06 99 ASN A O 1
ATOM 798 N N . TYR A 1 100 ? 8.338 -11.522 -4.443 1.00 70.19 100 TYR A N 1
ATOM 799 C CA . TYR A 1 100 ? 7.879 -10.316 -5.142 1.00 70.19 100 TYR A CA 1
ATOM 800 C C . TYR A 1 100 ? 6.454 -9.964 -4.711 1.00 70.19 100 TYR A C 1
ATOM 802 O O . TYR A 1 100 ? 5.641 -10.893 -4.623 1.00 70.19 100 TYR A O 1
ATOM 810 N N . PRO A 1 101 ? 6.129 -8.669 -4.528 1.00 70.50 101 PRO A N 1
ATOM 811 C CA . PRO A 1 101 ? 4.781 -8.224 -4.188 1.00 70.50 101 PRO A CA 1
ATOM 812 C C . PRO A 1 101 ? 3.763 -8.755 -5.197 1.00 70.50 101 PRO A C 1
ATOM 814 O O . PRO A 1 101 ? 3.997 -8.705 -6.410 1.00 70.50 101 PRO A O 1
ATOM 817 N N . PHE A 1 102 ? 2.630 -9.252 -4.701 1.00 80.12 102 PHE A N 1
ATOM 818 C CA . PHE A 1 102 ? 1.516 -9.687 -5.537 1.00 80.12 102 PHE A CA 1
ATOM 819 C C . PHE A 1 102 ? 0.456 -8.588 -5.616 1.00 80.12 102 PHE A C 1
ATOM 821 O O . PHE A 1 102 ? 0.013 -8.072 -4.600 1.00 80.12 102 PHE A O 1
ATOM 828 N N . GLY A 1 103 ? 0.008 -8.227 -6.815 1.00 83.00 103 GLY A N 1
ATOM 829 C CA . GLY A 1 103 ? -1.097 -7.287 -6.970 1.00 83.00 103 GLY A CA 1
ATOM 830 C C . GLY A 1 103 ? -1.332 -6.879 -8.415 1.00 83.00 103 GLY A C 1
ATOM 831 O O . GLY A 1 103 ? -0.892 -7.541 -9.351 1.00 83.00 103 GLY A O 1
ATOM 832 N N . GLU A 1 104 ? -2.016 -5.754 -8.610 1.00 87.88 104 GLU A N 1
ATOM 833 C CA . GLU A 1 104 ? -2.299 -5.254 -9.957 1.00 87.88 104 GLU A CA 1
ATOM 834 C C . GLU A 1 104 ? -1.032 -4.766 -10.663 1.00 87.88 104 GLU A C 1
ATOM 836 O O . GLU A 1 104 ? -0.246 -3.995 -10.104 1.00 87.88 104 GLU A O 1
ATOM 841 N N . ILE A 1 105 ? -0.847 -5.204 -11.905 1.00 92.12 105 ILE A N 1
ATOM 842 C CA . ILE A 1 105 ? 0.289 -4.830 -12.745 1.00 92.12 105 ILE A CA 1
ATOM 843 C C . ILE A 1 105 ? 0.071 -3.419 -13.296 1.00 92.12 105 ILE A C 1
ATOM 845 O O . ILE A 1 105 ? -0.891 -3.181 -14.030 1.00 92.12 105 ILE A O 1
ATOM 849 N N . SER A 1 106 ? 0.965 -2.493 -12.933 1.00 93.31 106 SER A N 1
ATOM 850 C CA . SER A 1 106 ? 0.928 -1.093 -13.365 1.00 93.31 106 SER A CA 1
ATOM 851 C C . SER A 1 106 ? 2.243 -0.359 -13.103 1.00 93.31 106 SER A C 1
ATOM 853 O O . SER A 1 106 ? 2.957 -0.655 -12.151 1.00 93.31 106 SER A O 1
ATOM 855 N N . THR A 1 107 ? 2.494 0.656 -13.918 1.00 94.06 107 THR A N 1
ATOM 856 C CA . THR A 1 107 ? 3.533 1.687 -13.809 1.00 94.06 107 THR A CA 1
ATOM 857 C C . THR A 1 107 ? 3.012 2.975 -13.160 1.00 94.06 107 THR A C 1
ATOM 859 O O . THR A 1 107 ? 3.797 3.887 -12.903 1.00 94.06 107 THR A O 1
ATOM 862 N N . LEU A 1 108 ? 1.714 3.064 -12.827 1.00 89.94 108 LEU A N 1
ATOM 863 C CA . LEU A 1 108 ? 1.130 4.215 -12.121 1.00 89.94 108 LEU A CA 1
ATOM 864 C C . LEU A 1 108 ? 1.864 4.582 -10.815 1.00 89.94 108 LEU A C 1
ATOM 866 O O . LEU A 1 108 ? 2.067 5.774 -10.589 1.00 89.94 108 LEU A O 1
ATOM 870 N N . PRO A 1 109 ? 2.317 3.636 -9.966 1.00 87.00 109 PRO A N 1
ATOM 871 C CA . PRO A 1 109 ? 3.078 4.006 -8.770 1.00 87.00 109 PRO A CA 1
ATOM 872 C C . PRO A 1 109 ? 4.388 4.737 -9.102 1.00 87.00 109 PRO A C 1
ATOM 874 O O . PRO A 1 109 ? 4.735 5.720 -8.448 1.00 87.00 109 PRO A O 1
ATOM 877 N N . VAL A 1 110 ? 5.077 4.328 -10.175 1.00 89.38 110 VAL A N 1
ATOM 878 C CA . VAL A 1 110 ? 6.296 5.001 -10.658 1.00 89.38 110 VAL A CA 1
ATOM 879 C C . VAL A 1 110 ? 5.972 6.399 -11.178 1.00 89.38 110 VAL A C 1
ATOM 881 O O . VAL A 1 110 ? 6.677 7.354 -10.853 1.00 89.38 110 VAL A O 1
ATOM 884 N N . TYR A 1 111 ? 4.865 6.547 -11.911 1.00 90.31 111 TYR A N 1
ATOM 885 C CA . TYR A 1 111 ? 4.367 7.850 -12.353 1.00 90.31 111 TYR A CA 1
ATOM 886 C C . TYR A 1 111 ? 4.100 8.803 -11.186 1.00 90.31 111 TYR A C 1
ATOM 888 O O . TYR A 1 111 ? 4.517 9.957 -11.226 1.00 90.31 111 TYR A O 1
ATOM 896 N N . TYR A 1 112 ? 3.420 8.337 -10.139 1.00 84.25 112 TYR A N 1
ATOM 897 C CA . TYR A 1 112 ? 3.107 9.170 -8.983 1.00 84.25 112 TYR A CA 1
ATOM 898 C C . TYR A 1 112 ? 4.352 9.525 -8.168 1.00 84.25 112 TYR A C 1
ATOM 900 O O . TYR A 1 112 ? 4.479 10.668 -7.729 1.00 84.25 112 TYR A O 1
ATOM 908 N N . ASN A 1 113 ? 5.317 8.607 -8.059 1.00 83.44 113 ASN A N 1
ATOM 909 C CA . ASN A 1 113 ? 6.623 8.915 -7.479 1.00 83.44 113 ASN A CA 1
ATOM 910 C C . ASN A 1 113 ? 7.343 10.011 -8.291 1.00 83.44 113 ASN A C 1
ATOM 912 O O . ASN A 1 113 ? 7.798 11.006 -7.726 1.00 83.44 113 ASN A O 1
ATOM 916 N N . TRP A 1 114 ? 7.378 9.891 -9.622 1.00 88.44 114 TRP A N 1
ATOM 917 C CA . TRP A 1 114 ? 7.920 10.921 -10.517 1.00 88.44 114 TRP A CA 1
ATOM 918 C C . TRP A 1 114 ? 7.202 12.269 -10.346 1.00 88.44 114 TRP A C 1
ATOM 920 O O . TRP A 1 114 ? 7.847 13.294 -10.126 1.00 88.44 114 TRP A O 1
ATOM 930 N N . LEU A 1 115 ? 5.867 12.271 -10.355 1.00 86.25 115 LEU A N 1
ATOM 931 C CA . LEU A 1 115 ? 5.061 13.485 -10.236 1.00 86.25 115 LEU A CA 1
ATOM 932 C C . LEU A 1 115 ? 5.270 14.185 -8.890 1.00 86.25 115 LEU A C 1
ATOM 934 O O . LEU A 1 115 ? 5.301 15.414 -8.841 1.00 86.25 115 LEU A O 1
ATOM 938 N N . SER A 1 116 ? 5.454 13.422 -7.810 1.00 80.94 116 SER A N 1
ATOM 939 C CA . SER A 1 116 ? 5.741 13.982 -6.487 1.00 80.94 116 SER A CA 1
ATOM 940 C C . SER A 1 116 ? 7.045 14.784 -6.450 1.00 80.94 116 SER A C 1
ATOM 942 O O . SER A 1 116 ? 7.132 15.759 -5.705 1.00 80.94 116 SER A O 1
ATOM 944 N N . LYS A 1 117 ? 8.028 14.421 -7.286 1.00 84.19 117 LYS A N 1
ATOM 945 C CA . LYS A 1 117 ? 9.326 15.102 -7.408 1.00 84.19 117 LYS A CA 1
ATOM 946 C C . LYS A 1 117 ? 9.258 16.282 -8.376 1.00 84.19 117 LYS A C 1
ATOM 948 O O . LYS A 1 117 ? 9.720 17.369 -8.043 1.00 84.19 117 LYS A O 1
ATOM 953 N N . GLU A 1 118 ? 8.645 16.086 -9.542 1.00 88.25 118 GLU A N 1
ATOM 954 C CA . GLU A 1 118 ? 8.583 17.107 -10.597 1.00 88.25 118 GLU A CA 1
ATOM 955 C C . GLU A 1 118 ? 7.553 18.206 -10.325 1.00 88.25 118 GLU A C 1
ATOM 957 O O . GLU A 1 118 ? 7.722 19.358 -10.723 1.00 88.25 118 GLU A O 1
ATOM 962 N N . SER A 1 119 ? 6.434 17.876 -9.684 1.00 86.06 119 SER A N 1
ATOM 963 C CA . SER A 1 119 ? 5.350 18.824 -9.412 1.00 86.06 119 SER A CA 1
ATOM 964 C C . SER A 1 119 ? 4.658 18.515 -8.078 1.00 86.06 119 SER A C 1
ATOM 966 O O . SER A 1 119 ? 3.484 18.137 -8.062 1.00 86.06 119 SER A O 1
ATOM 968 N N . PRO A 1 120 ? 5.334 18.752 -6.931 1.00 77.88 120 PRO A N 1
ATOM 969 C CA . PRO A 1 120 ? 4.830 18.378 -5.605 1.00 77.88 120 PRO A CA 1
ATOM 970 C C . PRO A 1 120 ? 3.444 18.948 -5.275 1.00 77.88 120 PRO A C 1
ATOM 972 O O . PRO A 1 120 ? 2.618 18.275 -4.666 1.00 77.88 120 PRO A O 1
ATOM 975 N N . LYS A 1 121 ? 3.165 20.189 -5.701 1.00 75.94 121 LYS A N 1
ATOM 976 C CA . LYS A 1 121 ? 1.858 20.834 -5.489 1.00 75.94 121 LYS A CA 1
ATOM 977 C C . LYS A 1 121 ? 0.735 20.098 -6.210 1.00 75.94 121 LYS A C 1
ATOM 979 O O . LYS A 1 121 ? -0.321 19.886 -5.636 1.00 75.94 121 LYS A O 1
ATOM 984 N N . GLU A 1 122 ? 0.974 19.714 -7.458 1.00 80.12 122 GLU A N 1
ATOM 985 C CA . GLU A 1 122 ? -0.001 18.990 -8.271 1.00 80.12 122 GLU A CA 1
ATOM 986 C C . GLU A 1 122 ? -0.195 17.569 -7.753 1.00 80.12 122 GLU A C 1
ATOM 988 O O . GLU A 1 122 ? -1.329 17.117 -7.638 1.00 80.12 122 GLU A O 1
ATOM 993 N N . TYR A 1 123 ? 0.894 16.897 -7.370 1.00 75.06 123 TYR A N 1
ATOM 994 C CA . TYR A 1 123 ? 0.826 15.609 -6.692 1.00 75.06 123 TYR A CA 1
ATOM 995 C C . TYR A 1 123 ? -0.036 15.689 -5.428 1.00 75.06 123 TYR A C 1
ATOM 997 O O . TYR A 1 123 ? -0.940 14.878 -5.258 1.00 75.06 123 TYR A O 1
ATOM 1005 N N . HIS A 1 124 ? 0.170 16.711 -4.591 1.00 72.75 124 HIS A N 1
ATOM 1006 C CA . HIS A 1 124 ? -0.653 16.930 -3.403 1.00 72.75 124 HIS A CA 1
ATOM 1007 C C . HIS A 1 124 ? -2.119 17.185 -3.760 1.00 72.75 124 HIS A C 1
ATOM 1009 O O . HIS A 1 124 ? -2.997 16.557 -3.184 1.00 72.75 124 HIS A O 1
ATOM 1015 N N . THR A 1 125 ? -2.397 18.017 -4.769 1.00 76.00 125 THR A N 1
ATOM 1016 C CA . THR A 1 125 ? -3.767 18.224 -5.257 1.00 76.00 125 THR A CA 1
ATOM 1017 C C . THR A 1 125 ? -4.394 16.931 -5.762 1.00 76.00 125 THR A C 1
ATOM 1019 O O . THR A 1 125 ? -5.577 16.731 -5.537 1.00 76.00 125 THR A O 1
ATOM 1022 N N . ILE A 1 126 ? -3.646 16.049 -6.432 1.00 75.50 126 ILE A N 1
ATOM 1023 C CA . ILE A 1 126 ? -4.138 14.738 -6.874 1.00 75.50 126 ILE A CA 1
ATOM 1024 C C . ILE A 1 126 ? -4.352 13.805 -5.690 1.00 75.50 126 ILE A C 1
ATOM 1026 O O . ILE A 1 126 ? -5.330 13.080 -5.704 1.00 75.50 126 ILE A O 1
ATOM 1030 N N . LEU A 1 127 ? -3.503 13.818 -4.662 1.00 67.88 127 LEU A N 1
ATOM 1031 C CA . LEU A 1 127 ? -3.750 13.053 -3.439 1.00 67.88 127 LEU A CA 1
ATOM 1032 C C . LEU A 1 127 ? -5.009 13.545 -2.729 1.00 67.88 127 LEU A C 1
ATOM 1034 O O . LEU A 1 127 ? -5.857 12.736 -2.373 1.00 67.88 127 LEU A O 1
ATOM 1038 N N . GLU A 1 128 ? -5.173 14.859 -2.583 1.00 65.31 128 GLU A N 1
ATOM 1039 C CA . GLU A 1 128 ? -6.385 15.464 -2.035 1.00 65.31 128 GLU A CA 1
ATOM 1040 C C . GLU A 1 128 ? -7.600 15.154 -2.904 1.00 65.31 128 GLU A C 1
ATOM 1042 O O . GLU A 1 128 ? -8.649 14.821 -2.367 1.00 65.31 128 GLU A O 1
ATOM 1047 N N . ARG A 1 129 ? -7.466 15.201 -4.237 1.00 64.19 129 ARG A N 1
ATOM 1048 C CA . ARG A 1 129 ? -8.534 14.840 -5.172 1.00 64.19 129 ARG A CA 1
ATOM 1049 C C . ARG A 1 129 ? -8.839 13.366 -5.170 1.00 64.19 129 ARG A C 1
ATOM 1051 O O . ARG A 1 129 ? -10.000 13.065 -5.267 1.00 64.19 129 ARG A O 1
ATOM 1058 N N . ASN A 1 130 ? -7.865 12.471 -5.085 1.00 57.88 130 ASN A N 1
ATOM 1059 C CA . ASN A 1 130 ? -8.076 11.027 -5.034 1.00 57.88 130 ASN A CA 1
ATOM 1060 C C . ASN A 1 130 ? -8.662 10.640 -3.685 1.00 57.88 130 ASN A C 1
ATOM 1062 O O . ASN A 1 130 ? -9.563 9.817 -3.643 1.00 57.88 130 ASN A O 1
ATOM 1066 N N . LYS A 1 131 ? -8.230 11.292 -2.598 1.00 54.47 131 LYS A N 1
ATOM 1067 C CA . LYS A 1 131 ? -8.922 11.245 -1.311 1.00 54.47 131 LYS A CA 1
ATOM 1068 C C . LYS A 1 131 ? -10.360 11.713 -1.522 1.00 54.47 131 LYS A C 1
ATOM 1070 O O . LYS A 1 131 ? -11.274 10.969 -1.217 1.00 54.47 131 LYS A O 1
ATOM 1075 N N . PHE A 1 132 ? -10.578 12.855 -2.170 1.00 41.88 132 PHE A N 1
ATOM 1076 C CA . PHE A 1 132 ? -11.906 13.388 -2.482 1.00 41.88 132 PHE A CA 1
ATOM 1077 C C . PHE A 1 132 ? -12.715 12.536 -3.484 1.00 41.88 132 PHE A C 1
ATOM 1079 O O . PHE A 1 132 ? -13.927 12.492 -3.380 1.00 41.88 132 PHE A O 1
ATOM 1086 N N . GLU A 1 133 ? -12.093 11.831 -4.429 1.00 39.84 133 GLU A N 1
ATOM 1087 C CA . GLU A 1 133 ? -12.691 10.984 -5.472 1.00 39.84 133 GLU A CA 1
ATOM 1088 C C . GLU A 1 133 ? -13.029 9.610 -4.912 1.00 39.84 133 GLU A C 1
ATOM 1090 O O . GLU A 1 133 ? -14.116 9.115 -5.166 1.00 39.84 133 GLU A O 1
ATOM 1095 N N . LEU A 1 134 ? -12.204 9.046 -4.031 1.00 40.53 134 LEU A N 1
ATOM 1096 C CA . LEU A 1 134 ? -12.593 7.941 -3.151 1.00 40.53 134 LEU A CA 1
ATOM 1097 C C . LEU A 1 134 ? -13.756 8.348 -2.226 1.00 40.53 134 LEU A C 1
ATOM 1099 O O . LEU A 1 134 ? -14.632 7.526 -1.951 1.00 40.53 134 LEU A O 1
ATOM 1103 N N . LEU A 1 135 ? -13.798 9.619 -1.804 1.00 38.50 135 LEU A N 1
ATOM 1104 C CA . LEU A 1 135 ? -14.902 10.223 -1.046 1.00 38.50 135 LEU A CA 1
ATOM 1105 C C . LEU A 1 135 ? -16.113 10.645 -1.915 1.00 38.50 135 LEU A C 1
ATOM 1107 O O . LEU A 1 135 ? -17.143 10.959 -1.336 1.00 38.50 135 LEU A O 1
ATOM 1111 N N . THR A 1 136 ? -16.032 10.680 -3.259 1.00 36.06 136 THR A N 1
ATOM 1112 C CA . THR A 1 136 ? -17.124 11.154 -4.156 1.00 36.06 136 THR A CA 1
ATOM 1113 C C . THR A 1 136 ? -17.611 10.124 -5.179 1.00 36.06 136 THR A C 1
ATOM 1115 O O . THR A 1 136 ? -18.771 10.187 -5.579 1.00 36.06 136 THR A O 1
ATOM 1118 N N . PHE A 1 137 ? -16.823 9.102 -5.540 1.00 35.78 137 PHE A N 1
ATOM 1119 C CA . PHE A 1 137 ? -17.313 7.881 -6.218 1.00 35.78 137 PHE A CA 1
ATOM 1120 C C . PHE A 1 137 ? -18.233 7.044 -5.324 1.00 35.78 137 PHE A C 1
ATOM 1122 O O . PHE A 1 137 ? -18.876 6.092 -5.763 1.00 35.78 137 PHE A O 1
ATOM 1129 N N . LYS A 1 138 ? -18.323 7.449 -4.066 1.00 37.78 138 LYS A N 1
ATOM 1130 C CA . LYS A 1 138 ? -19.320 7.069 -3.097 1.00 37.78 138 LYS A CA 1
ATOM 1131 C C . LYS A 1 138 ? -19.914 8.361 -2.577 1.00 37.78 138 LYS A C 1
ATOM 1133 O O . LYS A 1 138 ? -19.180 9.156 -2.020 1.00 37.78 138 LYS A O 1
ATOM 1138 N N . ASN A 1 139 ? -21.215 8.578 -2.732 1.00 31.83 139 ASN A N 1
ATOM 1139 C CA . ASN A 1 139 ? -21.931 9.652 -2.036 1.00 31.83 139 ASN A CA 1
ATOM 1140 C C . ASN A 1 139 ? -22.008 9.365 -0.519 1.00 31.83 139 ASN A C 1
ATOM 1142 O O . ASN A 1 139 ? -23.087 9.364 0.063 1.00 31.83 139 ASN A O 1
ATOM 1146 N N . TYR A 1 140 ? -20.875 9.093 0.122 1.00 44.09 140 TYR A N 1
ATOM 1147 C CA . TYR A 1 140 ? -20.759 8.965 1.561 1.00 44.09 140 TYR A CA 1
ATOM 1148 C C . TYR A 1 140 ? -19.832 10.090 2.016 1.00 44.09 140 TYR A C 1
ATOM 1150 O O . TYR A 1 140 ? -18.612 9.977 1.935 1.00 44.09 140 TYR A O 1
ATOM 1158 N N . GLU A 1 141 ? -20.410 11.198 2.492 1.00 52.94 141 GLU A N 1
ATOM 1159 C CA . GLU A 1 141 ? -19.705 12.053 3.448 1.00 52.94 141 GLU A CA 1
ATOM 1160 C C . GLU A 1 141 ? -19.395 11.164 4.655 1.00 52.94 141 GLU A C 1
ATOM 1162 O O . GLU A 1 141 ? -20.251 10.941 5.515 1.00 52.94 141 GLU A O 1
ATOM 1167 N N . TYR A 1 142 ? -18.196 10.578 4.686 1.00 61.31 142 TYR A N 1
ATOM 1168 C CA . TYR A 1 142 ? -17.763 9.814 5.844 1.00 61.31 142 TYR A CA 1
ATOM 1169 C C . TYR A 1 142 ? -17.720 10.782 7.013 1.00 61.31 142 TYR A C 1
ATOM 1171 O O . TYR A 1 142 ? -16.966 11.757 7.025 1.00 61.31 142 TYR A O 1
ATOM 1179 N N . LYS A 1 143 ? -18.581 10.531 7.991 1.00 79.94 143 LYS A N 1
ATOM 1180 C CA . LYS A 1 143 ? -18.493 11.222 9.262 1.00 79.94 143 LYS A CA 1
ATOM 1181 C C . LYS A 1 143 ? -17.336 10.616 10.034 1.00 79.94 143 LYS A C 1
ATOM 1183 O O . LYS A 1 143 ? -17.148 9.396 10.036 1.00 79.94 143 LYS A O 1
ATOM 1188 N N . TYR A 1 144 ? -16.574 11.491 10.666 1.00 85.31 144 TYR A N 1
ATOM 1189 C CA . TYR A 1 144 ? -15.432 11.142 11.489 1.00 85.31 144 TYR A CA 1
ATOM 1190 C C . TYR A 1 144 ? -15.740 11.515 12.926 1.00 85.31 144 TYR A C 1
ATOM 1192 O O . TYR A 1 144 ? -16.311 12.573 13.204 1.00 85.31 144 TYR A O 1
ATOM 1200 N N . MET A 1 145 ? -15.305 10.661 13.840 1.00 91.56 145 MET A N 1
ATOM 1201 C CA . MET A 1 145 ? -15.290 10.998 15.250 1.00 91.56 145 MET A CA 1
ATOM 1202 C C . MET A 1 145 ? -14.279 12.123 15.474 1.00 91.56 145 MET A C 1
ATOM 1204 O O . MET A 1 145 ? -13.204 12.120 14.867 1.00 91.56 145 MET A O 1
ATOM 1208 N N . SER A 1 146 ? -14.598 13.071 16.361 1.00 93.38 146 SER A N 1
ATOM 1209 C CA . SER A 1 146 ? -13.631 14.108 16.733 1.00 93.38 146 SER A CA 1
ATOM 1210 C C . SER A 1 146 ? -12.352 13.472 17.284 1.00 93.38 146 SER A C 1
ATOM 1212 O O . SER A 1 146 ? -12.423 12.538 18.084 1.00 93.38 146 SER A O 1
ATOM 1214 N N . GLU A 1 147 ? -11.186 13.985 16.885 1.00 88.81 147 GLU A N 1
ATOM 1215 C CA . GLU A 1 147 ? -9.899 13.400 17.289 1.00 88.81 147 GLU A CA 1
ATOM 1216 C C . GLU A 1 147 ? -9.756 13.321 18.811 1.00 88.81 147 GLU A C 1
ATOM 1218 O O . GLU A 1 147 ? -9.328 12.302 19.336 1.00 88.81 147 GLU A O 1
ATOM 1223 N N . HIS A 1 148 ? -10.204 14.351 19.536 1.00 92.69 148 HIS A N 1
ATOM 1224 C CA . HIS A 1 148 ? -10.193 14.347 21.000 1.00 92.69 148 HIS A CA 1
ATOM 1225 C C . HIS A 1 148 ? -10.981 13.164 21.587 1.00 92.69 148 HIS A C 1
ATOM 1227 O O . HIS A 1 148 ? -10.522 12.513 22.524 1.00 92.69 148 HIS A O 1
ATOM 1233 N N . LEU A 1 149 ? -12.180 12.879 21.063 1.00 93.62 149 LEU A N 1
ATOM 1234 C CA . LEU A 1 149 ? -12.981 11.750 21.540 1.00 93.62 149 LEU A CA 1
ATOM 1235 C C . LEU A 1 149 ? -12.356 10.412 21.129 1.00 93.62 149 LEU A C 1
ATOM 1237 O O . LEU A 1 149 ? -12.307 9.497 21.948 1.00 93.62 149 LEU A O 1
ATOM 1241 N N . PHE A 1 150 ? -11.847 10.319 19.900 1.00 96.56 150 PHE A N 1
ATOM 1242 C CA . PHE A 1 150 ? -11.153 9.137 19.399 1.00 96.56 150 PHE A CA 1
ATOM 1243 C C . PHE A 1 150 ? -9.957 8.772 20.287 1.00 96.56 150 PHE A C 1
ATOM 1245 O O . PHE A 1 150 ? -9.904 7.664 20.821 1.00 96.56 150 PHE A O 1
ATOM 1252 N N . TRP A 1 151 ? -9.048 9.720 20.530 1.00 96.19 151 TRP A N 1
ATOM 1253 C CA . TRP A 1 151 ? -7.877 9.500 21.379 1.00 96.19 151 TRP A CA 1
ATOM 1254 C C . TRP A 1 151 ? -8.262 9.198 22.822 1.00 96.19 151 TRP A C 1
ATOM 1256 O O . TRP A 1 151 ? -7.712 8.275 23.413 1.00 96.19 151 TRP A O 1
ATOM 1266 N N . SER A 1 152 ? -9.280 9.877 23.362 1.00 94.62 152 SER A N 1
ATOM 1267 C CA . SER A 1 152 ? -9.797 9.565 24.697 1.00 94.62 152 SER A CA 1
ATOM 1268 C C . SER A 1 152 ? -10.284 8.115 24.808 1.00 94.62 152 SER A C 1
ATOM 1270 O O . SER A 1 152 ? -10.030 7.465 25.825 1.00 94.62 152 SER 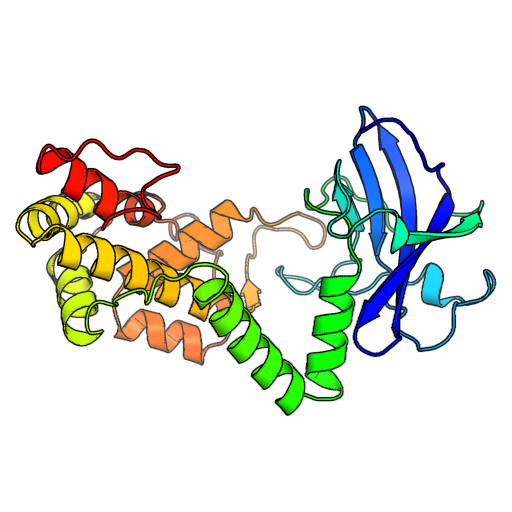A O 1
ATOM 1272 N N . LEU A 1 153 ? -10.954 7.581 23.781 1.00 94.94 153 LEU A N 1
ATOM 1273 C CA . LEU A 1 153 ? -11.393 6.184 23.756 1.00 94.94 153 LEU A CA 1
ATOM 1274 C C . LEU A 1 153 ? -10.213 5.215 23.676 1.00 94.94 153 LEU A C 1
ATOM 1276 O O . LEU A 1 153 ? -10.196 4.253 24.442 1.00 94.94 153 LEU A O 1
ATOM 1280 N N . ILE A 1 154 ? -9.236 5.481 22.809 1.00 94.44 154 ILE A N 1
ATOM 1281 C CA . ILE A 1 154 ? -8.018 4.670 22.685 1.00 94.44 154 ILE A CA 1
ATOM 1282 C C . ILE A 1 154 ? -7.267 4.644 24.023 1.00 94.44 154 ILE A C 1
ATOM 1284 O O . ILE A 1 154 ? -7.136 3.593 24.639 1.00 94.44 154 ILE A O 1
ATOM 1288 N N . GLU A 1 155 ? -6.868 5.801 24.542 1.00 92.12 155 GLU A N 1
ATOM 1289 C CA . GLU A 1 155 ? -5.971 5.904 25.700 1.00 92.12 155 GLU A CA 1
ATOM 1290 C C . GLU A 1 155 ? -6.607 5.423 27.009 1.00 92.12 155 GLU A C 1
ATOM 1292 O O . GLU A 1 155 ? -5.917 4.918 27.892 1.00 92.12 155 GLU A O 1
ATOM 1297 N N . THR A 1 156 ? -7.930 5.551 27.147 1.00 86.75 156 THR A N 1
ATOM 1298 C CA . THR A 1 156 ? -8.629 5.108 28.366 1.00 86.75 156 THR A CA 1
ATOM 1299 C C . THR A 1 156 ? -8.913 3.604 28.361 1.00 86.75 156 THR A C 1
ATOM 1301 O O . THR A 1 156 ? -9.099 3.024 29.430 1.00 86.75 156 THR A O 1
ATOM 1304 N N . ASN A 1 157 ? -9.004 2.971 27.185 1.00 86.00 157 ASN A N 1
ATOM 1305 C CA . ASN A 1 157 ? -9.497 1.592 27.065 1.00 86.00 157 ASN A CA 1
ATOM 1306 C C . ASN A 1 157 ? -8.486 0.617 26.440 1.00 86.00 157 ASN A C 1
ATOM 1308 O O . ASN A 1 157 ? -8.757 -0.577 26.441 1.00 86.00 157 ASN A O 1
ATOM 1312 N N . LEU A 1 158 ? -7.337 1.089 25.949 1.00 83.94 158 LEU A N 1
ATOM 1313 C CA . LEU A 1 158 ? -6.241 0.270 25.423 1.00 83.94 158 LEU A CA 1
ATOM 1314 C C . LEU A 1 158 ? -4.973 0.484 26.253 1.00 83.94 158 LEU A C 1
ATOM 1316 O O . LEU A 1 158 ? -4.022 1.135 25.826 1.00 83.94 158 LEU A O 1
ATOM 1320 N N . VAL A 1 159 ? -4.975 -0.048 27.476 1.00 69.44 159 VAL A N 1
ATOM 1321 C CA . VAL A 1 159 ? -3.809 0.020 28.375 1.00 69.44 159 VAL A CA 1
ATOM 1322 C C . VAL A 1 159 ? -2.767 -1.052 28.010 1.00 69.44 159 VAL A C 1
ATOM 1324 O O . VAL A 1 159 ? -1.564 -0.814 28.128 1.00 69.44 159 VAL A O 1
ATOM 1327 N N . ASP A 1 160 ? -3.220 -2.197 27.494 1.00 66.56 160 ASP A N 1
ATOM 1328 C CA . ASP A 1 160 ? -2.417 -3.289 26.929 1.00 66.56 160 ASP A CA 1
ATOM 1329 C C . ASP A 1 160 ? -3.173 -3.993 25.776 1.00 66.56 160 ASP A C 1
ATOM 1331 O O . ASP A 1 160 ? -4.341 -3.688 25.518 1.00 66.56 160 ASP A O 1
ATOM 1335 N N . LYS A 1 161 ? -2.510 -4.915 25.052 1.00 58.41 161 LYS A N 1
ATOM 1336 C CA . LYS A 1 161 ? -3.127 -5.655 23.929 1.00 58.41 161 LYS A CA 1
ATOM 1337 C C . LYS A 1 161 ? -4.333 -6.496 24.373 1.00 58.41 161 LYS A C 1
ATOM 1339 O O . LYS A 1 161 ? -5.304 -6.597 23.632 1.00 58.41 161 LYS A O 1
ATOM 1344 N N . GLU A 1 162 ? -4.314 -7.043 25.590 1.00 62.75 162 GLU A N 1
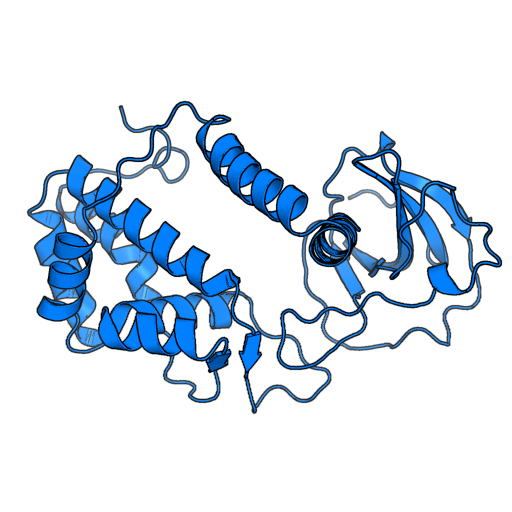ATOM 1345 C CA . GLU A 1 162 ? -5.426 -7.832 26.149 1.00 62.75 162 GLU A CA 1
ATOM 1346 C C . GLU A 1 162 ? -6.649 -6.960 26.506 1.00 62.75 162 GLU A C 1
ATOM 1348 O O . GLU A 1 162 ? -7.767 -7.462 26.637 1.00 62.75 162 GLU A O 1
ATOM 1353 N N . SER A 1 163 ? -6.475 -5.637 26.590 1.00 70.62 163 SER A N 1
ATOM 1354 C CA . SER A 1 163 ? -7.525 -4.674 26.932 1.00 70.62 163 SER A CA 1
ATOM 1355 C C . SER A 1 163 ? -8.455 -4.300 25.770 1.00 70.62 163 SER A C 1
ATOM 1357 O O . SER A 1 163 ? -9.413 -3.559 25.996 1.00 70.62 163 SER A O 1
ATOM 1359 N N . TYR A 1 164 ? -8.264 -4.801 24.540 1.00 85.44 164 TYR A N 1
ATOM 1360 C CA . TYR A 1 164 ? -9.111 -4.391 23.401 1.00 85.44 164 TYR A CA 1
ATOM 1361 C C . TYR A 1 164 ? -10.605 -4.673 23.617 1.00 85.44 164 TYR A C 1
ATOM 1363 O O . TYR A 1 164 ? -11.457 -3.889 23.194 1.00 85.44 164 TYR A O 1
ATOM 1371 N N . GLN A 1 165 ? -10.942 -5.715 24.382 1.00 88.19 165 GLN A N 1
ATOM 1372 C CA . GLN A 1 165 ? -12.324 -6.023 24.760 1.00 88.19 165 GLN A CA 1
ATOM 1373 C C . GLN A 1 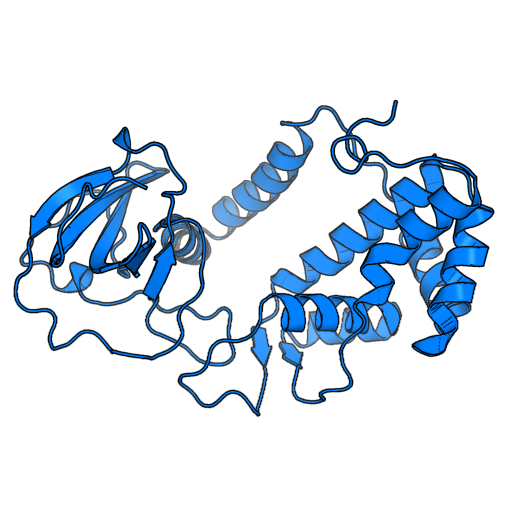165 ? -12.981 -4.899 25.579 1.00 88.19 165 GLN A C 1
ATOM 1375 O O . GLN A 1 165 ? -14.198 -4.703 25.516 1.00 88.19 165 GLN A O 1
ATOM 1380 N N . MET A 1 166 ? -12.199 -4.118 26.336 1.00 90.25 166 MET A N 1
ATOM 1381 C CA . MET A 1 166 ? -12.708 -2.933 27.031 1.00 90.25 166 MET A CA 1
ATOM 1382 C C . MET A 1 166 ? -13.108 -1.845 26.039 1.00 90.25 166 MET A C 1
ATOM 1384 O O . MET A 1 166 ? -14.173 -1.243 26.200 1.00 90.25 166 MET A O 1
ATOM 1388 N N . LEU A 1 167 ? -12.300 -1.627 24.997 1.00 93.94 167 LEU A N 1
ATOM 1389 C CA . LEU A 1 167 ? -12.634 -0.701 23.919 1.00 93.94 167 LEU A CA 1
ATOM 1390 C C . LEU A 1 167 ? -13.899 -1.161 23.185 1.00 93.94 167 LEU A C 1
ATOM 1392 O O . LEU A 1 167 ? -14.826 -0.368 23.049 1.00 93.94 167 LEU A O 1
ATOM 1396 N N . VAL A 1 168 ? -14.002 -2.443 22.827 1.00 93.88 168 VAL A N 1
ATOM 1397 C CA . VAL A 1 168 ? -15.209 -3.038 22.219 1.00 93.88 168 VAL A CA 1
ATOM 1398 C C . VAL A 1 168 ? -16.447 -2.812 23.097 1.00 93.88 168 VAL A C 1
ATOM 1400 O O . VAL A 1 168 ? -17.476 -2.305 22.643 1.00 93.88 168 VAL A O 1
ATOM 1403 N N . SER A 1 169 ? -16.344 -3.102 24.397 1.00 91.94 169 SER A N 1
ATOM 1404 C CA . SER A 1 169 ? -17.416 -2.884 25.380 1.00 91.94 169 SER A CA 1
ATOM 1405 C C . SER A 1 169 ? -17.791 -1.407 25.548 1.00 91.94 169 SER A C 1
ATOM 1407 O O . SER A 1 169 ? -18.938 -1.070 25.861 1.00 91.94 169 SER A O 1
ATOM 1409 N N . LYS A 1 170 ? -16.834 -0.494 25.359 1.00 93.81 170 LYS A N 1
ATOM 1410 C CA . LYS A 1 170 ? -17.081 0.946 25.419 1.00 93.81 170 LYS A CA 1
ATOM 1411 C C . LYS A 1 170 ? -17.753 1.450 24.146 1.00 93.81 170 LYS A C 1
ATOM 1413 O O . LYS A 1 170 ? -18.736 2.184 24.252 1.00 93.81 170 LYS A O 1
ATOM 1418 N N . LEU A 1 171 ? -17.263 1.029 22.983 1.00 94.50 171 LEU A N 1
ATOM 1419 C CA . LEU A 1 171 ? -17.817 1.362 21.674 1.00 94.50 171 LEU A CA 1
ATOM 1420 C C . LEU A 1 171 ? -19.250 0.845 21.529 1.00 94.50 171 LEU A C 1
ATOM 1422 O O . LEU A 1 171 ? -20.108 1.593 21.077 1.00 94.50 171 LEU A O 1
ATOM 1426 N N . SER A 1 172 ? -19.565 -0.365 22.007 1.00 93.75 172 SER A N 1
ATOM 1427 C CA . SER A 1 172 ? -20.917 -0.943 21.888 1.00 93.75 172 SER A CA 1
ATOM 1428 C C . SER A 1 172 ? -22.006 -0.129 22.607 1.00 93.75 172 SER A C 1
ATOM 1430 O O . SER A 1 172 ? -23.192 -0.227 22.274 1.00 93.75 172 SER A O 1
ATOM 1432 N N . LYS A 1 173 ? -21.615 0.732 23.556 1.00 94.25 173 LYS A N 1
ATOM 1433 C CA . LYS A 1 173 ? -22.506 1.670 24.260 1.00 94.25 173 LYS A CA 1
ATOM 1434 C C . LYS A 1 173 ? -22.751 2.972 23.494 1.00 94.25 173 LYS A C 1
ATOM 1436 O O . LYS A 1 173 ? -23.704 3.674 23.827 1.00 94.25 173 LYS A O 1
ATOM 1441 N N . LEU A 1 174 ? -21.926 3.301 22.500 1.00 93.06 174 LEU A N 1
ATOM 1442 C CA . LEU A 1 174 ? -22.127 4.451 21.614 1.00 93.06 174 LEU A CA 1
ATOM 1443 C C . LEU A 1 174 ? -23.231 4.160 20.595 1.00 93.06 174 LEU A C 1
ATOM 1445 O O . LEU A 1 174 ? -23.656 3.020 20.425 1.00 93.06 174 LEU A O 1
ATOM 1449 N N . SER A 1 175 ? -23.745 5.176 19.913 1.00 90.94 175 SER A N 1
ATOM 1450 C CA . SER A 1 175 ? -24.671 4.966 18.800 1.00 90.94 175 SER A CA 1
ATOM 1451 C C . SER A 1 175 ? -23.985 4.255 17.625 1.00 90.94 175 SER A C 1
ATOM 1453 O O . SER A 1 175 ? -22.768 4.291 17.470 1.00 90.94 175 SER A O 1
ATOM 1455 N N . LYS A 1 176 ? -24.782 3.624 16.754 1.00 87.31 176 LYS A N 1
ATOM 1456 C CA . LYS A 1 176 ? -24.283 2.993 15.520 1.00 87.31 176 LYS A CA 1
ATOM 1457 C C . LYS A 1 176 ? -23.442 3.972 14.691 1.00 87.31 176 LYS A C 1
ATOM 1459 O O . LYS A 1 176 ? -22.372 3.612 14.217 1.00 87.31 176 LYS A O 1
ATOM 1464 N N . THR A 1 177 ? -23.928 5.205 14.553 1.00 86.56 177 THR A N 1
ATOM 1465 C CA . THR A 1 177 ? -23.248 6.280 13.826 1.00 86.56 177 THR A CA 1
ATOM 1466 C C . THR A 1 177 ? -21.901 6.616 14.455 1.00 86.56 177 THR A C 1
ATOM 1468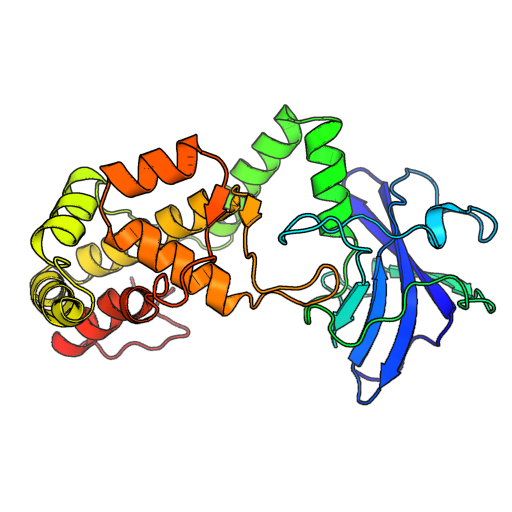 O O . THR A 1 177 ? -20.916 6.666 13.736 1.00 86.56 177 THR A O 1
ATOM 1471 N N . GLU A 1 178 ? -21.824 6.750 15.780 1.00 91.81 178 GLU A N 1
ATOM 1472 C CA . GLU A 1 178 ? -20.559 7.024 16.478 1.00 91.81 178 GLU A CA 1
ATOM 1473 C C . GLU A 1 178 ? -19.543 5.875 16.341 1.00 91.81 178 GLU A C 1
ATOM 1475 O O . GLU A 1 178 ? -18.343 6.122 16.268 1.00 91.81 178 GLU A O 1
ATOM 1480 N N . ILE A 1 179 ? -19.991 4.616 16.270 1.00 91.00 179 ILE A N 1
ATOM 1481 C CA . ILE A 1 179 ? -19.087 3.473 16.038 1.00 91.00 179 ILE A CA 1
ATOM 1482 C C . ILE A 1 179 ? -18.537 3.492 14.603 1.00 91.00 179 ILE A C 1
ATOM 1484 O O . ILE A 1 179 ? -17.348 3.255 14.394 1.00 91.00 179 ILE A O 1
ATOM 1488 N N . ILE A 1 180 ? -19.374 3.824 13.616 1.00 85.81 180 ILE A N 1
ATOM 1489 C CA . ILE A 1 180 ? -18.939 4.011 12.222 1.00 85.81 180 ILE A CA 1
ATOM 1490 C C . ILE A 1 180 ? -17.966 5.195 12.120 1.00 85.81 180 ILE A C 1
ATOM 1492 O O . ILE A 1 180 ? -16.933 5.103 11.463 1.00 85.81 180 ILE A O 1
ATOM 1496 N N . GLU A 1 181 ? -18.257 6.295 12.811 1.00 88.81 181 GLU A N 1
ATOM 1497 C CA . GLU A 1 181 ? -17.379 7.461 12.911 1.00 88.81 181 GLU A CA 1
ATOM 1498 C C . GLU A 1 181 ? -16.021 7.109 13.533 1.00 88.81 181 GLU A C 1
ATOM 1500 O O . GLU A 1 181 ? -14.992 7.573 13.042 1.00 88.81 181 GLU A O 1
ATOM 1505 N N . PHE A 1 182 ? -15.996 6.259 14.566 1.00 94.94 182 PHE A N 1
ATOM 1506 C CA . PHE A 1 182 ? -14.760 5.723 15.139 1.00 94.94 182 PHE A CA 1
ATOM 1507 C C . PHE A 1 182 ? -13.972 4.900 14.111 1.00 94.94 182 PHE A C 1
ATOM 1509 O O . PHE A 1 182 ? -12.776 5.132 13.944 1.00 94.94 182 PHE A O 1
ATOM 1516 N N . HIS A 1 183 ? -14.634 3.981 13.398 1.00 92.62 183 HIS A N 1
ATOM 1517 C CA . HIS A 1 183 ? -14.011 3.162 12.351 1.00 92.62 183 HIS A CA 1
ATOM 1518 C C . HIS A 1 183 ? -13.374 4.028 11.254 1.00 92.62 183 HIS A C 1
ATOM 1520 O O . HIS A 1 183 ? -12.211 3.835 10.901 1.00 92.62 183 HIS A O 1
ATOM 1526 N N . ASN A 1 184 ? -14.103 5.033 10.764 1.00 85.19 184 ASN A N 1
ATOM 1527 C CA . ASN A 1 184 ? -13.602 5.955 9.747 1.00 85.19 184 ASN A CA 1
ATOM 1528 C C . ASN A 1 184 ? -12.400 6.765 10.252 1.00 85.19 184 ASN A C 1
ATOM 1530 O O . ASN A 1 184 ? -11.431 6.959 9.513 1.00 85.19 184 ASN A O 1
ATOM 1534 N N . THR A 1 185 ? -12.441 7.235 11.505 1.00 89.81 185 THR A N 1
ATOM 1535 C CA . THR A 1 185 ? -11.313 7.953 12.113 1.00 89.81 185 THR A CA 1
ATOM 1536 C C . THR A 1 185 ? -10.096 7.045 12.261 1.00 89.81 185 THR A C 1
ATOM 1538 O O . THR A 1 185 ? -9.008 7.457 11.865 1.00 89.81 185 THR A O 1
ATOM 1541 N N . LEU A 1 186 ? -10.266 5.805 12.732 1.00 94.38 186 LEU A N 1
ATOM 1542 C CA . LEU A 1 186 ? -9.187 4.816 12.819 1.00 94.38 186 LEU A CA 1
ATOM 1543 C C . LEU A 1 186 ? -8.535 4.577 11.451 1.00 94.38 186 LEU A C 1
ATOM 1545 O O . LEU A 1 186 ? -7.316 4.689 11.327 1.00 94.38 186 LEU A O 1
ATOM 1549 N N . ALA A 1 187 ? -9.340 4.317 10.419 1.00 87.00 187 ALA A N 1
ATOM 1550 C CA . ALA A 1 187 ? -8.848 4.099 9.061 1.00 87.00 187 ALA A CA 1
ATOM 1551 C C . ALA A 1 187 ? -8.055 5.309 8.535 1.00 87.00 187 ALA A C 1
ATOM 1553 O O . ALA A 1 187 ? -6.983 5.145 7.956 1.00 87.00 187 ALA A O 1
ATOM 1554 N N . ASN A 1 188 ? -8.531 6.534 8.787 1.00 85.12 188 ASN A N 1
ATOM 1555 C CA . ASN A 1 188 ? -7.813 7.750 8.401 1.00 85.12 188 ASN A CA 1
ATOM 1556 C C . ASN A 1 188 ? -6.495 7.931 9.181 1.00 85.12 188 ASN A C 1
ATOM 1558 O O . ASN A 1 188 ? -5.513 8.377 8.593 1.00 85.12 188 ASN A O 1
ATOM 1562 N N . MET A 1 189 ? -6.439 7.571 10.469 1.00 89.00 189 MET A N 1
ATOM 1563 C CA . MET A 1 189 ? -5.191 7.605 11.248 1.00 89.00 189 MET A CA 1
ATOM 1564 C C . MET A 1 189 ? -4.167 6.590 10.730 1.00 89.00 189 MET A C 1
ATOM 1566 O O . MET A 1 189 ? -3.002 6.933 10.553 1.00 89.00 189 MET A O 1
ATOM 1570 N N . ILE A 1 190 ? -4.595 5.363 10.426 1.00 90.38 190 ILE A N 1
ATOM 1571 C CA . ILE A 1 190 ? -3.730 4.338 9.823 1.00 90.38 190 ILE A CA 1
ATOM 1572 C C . ILE A 1 190 ? -3.194 4.820 8.469 1.00 90.38 190 ILE A C 1
ATOM 1574 O O . ILE A 1 190 ? -2.000 4.696 8.198 1.00 90.38 190 ILE A O 1
ATOM 1578 N N . GLU A 1 191 ? -4.046 5.416 7.634 1.00 82.19 191 GLU A N 1
ATOM 1579 C CA . GLU A 1 191 ? -3.643 5.879 6.304 1.00 82.19 191 GLU A CA 1
ATOM 1580 C C . GLU A 1 191 ? -2.650 7.045 6.351 1.00 82.19 191 GLU A C 1
ATOM 1582 O O . GLU A 1 191 ? -1.726 7.118 5.544 1.00 82.19 191 GLU A O 1
ATOM 1587 N N . ASN A 1 192 ? -2.762 7.932 7.338 1.00 81.19 192 ASN A N 1
ATOM 1588 C CA . ASN A 1 192 ? -1.783 9.000 7.532 1.00 81.19 192 ASN A CA 1
ATOM 1589 C C . ASN A 1 192 ? -0.367 8.462 7.823 1.00 81.19 192 ASN A C 1
ATOM 1591 O O . ASN A 1 192 ? 0.607 9.145 7.520 1.00 81.19 192 ASN A O 1
ATOM 1595 N N . LEU A 1 193 ? -0.233 7.245 8.367 1.00 82.62 193 LEU A N 1
ATOM 1596 C CA . LEU A 1 193 ? 1.061 6.583 8.579 1.00 82.62 193 LEU A CA 1
ATOM 1597 C C . LEU A 1 193 ? 1.625 5.950 7.294 1.00 82.62 193 LEU A C 1
ATOM 1599 O O . LEU A 1 193 ? 2.780 5.530 7.279 1.00 82.62 193 LEU A O 1
ATOM 1603 N N . SER A 1 194 ? 0.860 5.890 6.198 1.00 79.50 194 SER A N 1
ATOM 1604 C CA . SER A 1 194 ? 1.319 5.354 4.904 1.00 79.50 194 SER A CA 1
ATOM 1605 C C . SER A 1 194 ? 2.414 6.204 4.244 1.00 79.50 194 SER A C 1
ATOM 1607 O O . SER A 1 194 ? 3.057 5.744 3.306 1.00 79.50 194 SER A O 1
ATOM 1609 N N . VAL A 1 195 ? 2.663 7.421 4.740 1.00 75.06 195 VAL A N 1
ATOM 1610 C CA . VAL A 1 195 ? 3.753 8.295 4.268 1.00 75.06 195 VAL A CA 1
ATOM 1611 C C . VAL A 1 195 ? 5.124 7.942 4.858 1.00 75.06 195 VAL A C 1
ATOM 1613 O O . VAL A 1 195 ? 6.133 8.486 4.412 1.00 75.06 195 VAL A O 1
ATOM 1616 N N . LEU A 1 196 ? 5.167 7.093 5.889 1.00 75.69 196 LEU A N 1
ATOM 1617 C CA . LEU A 1 196 ? 6.387 6.781 6.632 1.00 75.69 196 LEU A CA 1
ATOM 1618 C C . LEU A 1 196 ? 7.245 5.755 5.897 1.00 75.69 196 LEU A C 1
ATOM 1620 O O . LEU A 1 196 ? 6.731 4.834 5.265 1.00 75.69 196 LEU A O 1
ATOM 1624 N N . LYS A 1 197 ? 8.567 5.886 6.031 1.00 78.69 197 LYS A N 1
ATOM 1625 C CA . LYS A 1 197 ? 9.497 4.843 5.591 1.00 78.69 197 LYS A CA 1
ATOM 1626 C C . LYS A 1 197 ? 9.455 3.680 6.566 1.00 78.69 197 LYS A C 1
ATOM 1628 O O . LYS A 1 197 ? 9.513 3.897 7.772 1.00 78.69 197 LYS A O 1
ATOM 1633 N N . VAL A 1 198 ? 9.397 2.461 6.054 1.00 83.38 198 VAL A N 1
ATOM 1634 C CA . VAL A 1 198 ? 9.372 1.266 6.895 1.00 83.38 198 VAL A CA 1
ATOM 1635 C C . VAL A 1 198 ? 10.802 0.833 7.212 1.00 83.38 198 VAL A C 1
ATOM 1637 O O . VAL A 1 198 ? 11.647 0.797 6.322 1.00 83.38 198 VAL A O 1
ATOM 1640 N N . TYR A 1 199 ? 11.087 0.535 8.475 1.00 82.25 199 TYR A N 1
ATOM 1641 C CA . TYR A 1 199 ? 12.359 -0.000 8.953 1.00 82.25 199 TYR A CA 1
ATOM 1642 C C . TYR A 1 199 ? 12.123 -1.358 9.618 1.00 82.25 199 TYR A C 1
ATOM 1644 O O . TYR A 1 199 ? 11.329 -1.450 10.540 1.00 82.25 199 TYR A O 1
ATOM 1652 N N . ASP A 1 200 ? 12.825 -2.391 9.170 1.00 78.69 200 ASP A N 1
ATOM 1653 C CA . ASP A 1 200 ? 12.780 -3.763 9.673 1.00 78.69 200 ASP A CA 1
ATOM 1654 C C . ASP A 1 200 ? 14.211 -4.325 9.551 1.00 78.69 200 ASP A C 1
ATOM 1656 O O . ASP A 1 200 ? 14.748 -4.392 8.441 1.00 78.69 200 ASP A O 1
ATOM 1660 N N . PRO A 1 201 ? 14.880 -4.643 10.671 1.00 71.38 201 PRO A N 1
ATOM 1661 C CA . PRO A 1 201 ? 16.251 -5.137 10.697 1.00 71.38 201 PRO A CA 1
ATOM 1662 C C . PRO A 1 201 ? 16.369 -6.643 10.426 1.00 71.38 201 PRO A C 1
ATOM 1664 O O . PRO A 1 201 ? 17.491 -7.125 10.274 1.00 71.38 201 PRO A O 1
ATOM 1667 N N . VAL A 1 202 ? 15.257 -7.388 10.436 1.00 66.50 202 VAL A N 1
ATOM 1668 C CA . VAL A 1 202 ? 15.221 -8.848 10.247 1.00 66.50 202 VAL A CA 1
ATOM 1669 C C . VAL A 1 202 ? 15.089 -9.202 8.768 1.00 66.50 202 VAL A C 1
ATOM 1671 O O . VAL A 1 202 ? 15.564 -10.250 8.332 1.00 66.50 202 VAL A O 1
ATOM 1674 N N . VAL A 1 203 ? 14.503 -8.304 7.980 1.00 63.66 203 VAL A N 1
ATOM 1675 C CA . VAL A 1 203 ? 14.451 -8.414 6.524 1.00 63.66 203 VAL A CA 1
ATOM 1676 C C . VAL A 1 203 ? 15.845 -8.150 5.952 1.00 63.66 203 VAL A C 1
ATOM 1678 O O . VAL A 1 203 ? 16.324 -7.014 5.925 1.00 63.66 203 VAL A O 1
ATOM 1681 N N . GLU A 1 204 ? 16.522 -9.211 5.493 1.00 56.84 204 GLU A N 1
ATOM 1682 C CA . GLU A 1 204 ? 17.736 -9.070 4.682 1.00 56.84 204 GLU A CA 1
ATOM 1683 C C . GLU A 1 204 ? 17.423 -8.222 3.434 1.00 56.84 204 GLU A C 1
ATOM 1685 O O . GLU A 1 204 ? 16.280 -8.179 2.987 1.00 56.84 204 GLU A O 1
ATOM 1690 N N . ASN A 1 205 ? 18.434 -7.569 2.838 1.00 50.31 205 ASN A N 1
ATOM 1691 C CA . ASN A 1 205 ? 18.308 -6.607 1.718 1.00 50.31 205 ASN A CA 1
ATOM 1692 C C . ASN A 1 205 ? 17.518 -7.097 0.475 1.00 50.31 205 ASN A C 1
ATOM 1694 O O . ASN A 1 205 ? 17.378 -6.352 -0.496 1.00 50.31 205 ASN A O 1
ATOM 1698 N N . ASP A 1 206 ? 17.040 -8.340 0.462 1.00 48.03 206 ASP A N 1
ATOM 1699 C CA . ASP A 1 206 ? 16.369 -8.996 -0.650 1.00 48.03 206 ASP A CA 1
ATOM 1700 C C . ASP A 1 206 ? 14.974 -9.560 -0.308 1.00 48.03 206 ASP A C 1
ATOM 1702 O O . ASP A 1 206 ? 14.292 -10.026 -1.227 1.00 48.03 206 ASP A O 1
ATOM 1706 N N . ASP A 1 207 ? 14.526 -9.479 0.951 1.00 55.62 207 ASP A N 1
ATOM 1707 C CA . ASP A 1 207 ? 13.276 -10.092 1.409 1.00 55.62 207 ASP A CA 1
ATOM 1708 C C . ASP A 1 207 ? 12.071 -9.131 1.398 1.00 55.62 207 ASP A C 1
ATOM 1710 O O . ASP A 1 207 ? 12.172 -7.916 1.561 1.00 55.62 207 ASP A O 1
ATOM 1714 N N . TYR A 1 208 ? 10.892 -9.702 1.142 1.00 57.62 208 TYR A N 1
ATOM 1715 C CA . TYR A 1 208 ? 9.619 -8.985 1.081 1.00 57.62 208 TYR A CA 1
ATOM 1716 C C . TYR A 1 208 ? 9.091 -8.696 2.486 1.00 57.62 208 TYR A C 1
ATOM 1718 O O . TYR A 1 208 ? 8.947 -9.617 3.291 1.00 57.62 208 TYR A O 1
ATOM 1726 N N . LEU A 1 209 ? 8.715 -7.441 2.738 1.00 67.06 209 LEU A N 1
ATOM 1727 C CA . LEU A 1 209 ? 7.934 -7.079 3.914 1.00 67.06 209 LEU A CA 1
ATOM 1728 C C . LEU A 1 209 ? 6.459 -7.391 3.705 1.00 67.06 209 LEU A C 1
ATOM 1730 O O . LEU A 1 209 ? 5.851 -6.946 2.734 1.00 67.06 209 LEU A O 1
ATOM 1734 N N . SER A 1 210 ? 5.874 -8.107 4.661 1.00 74.06 210 SER A N 1
ATOM 1735 C CA . SER A 1 210 ? 4.440 -8.373 4.672 1.00 74.06 210 SER A CA 1
ATOM 1736 C C . SER A 1 210 ? 3.646 -7.069 4.800 1.00 74.06 210 SER A C 1
ATOM 1738 O O . SER A 1 210 ? 3.810 -6.329 5.772 1.00 74.06 210 SER A O 1
ATOM 1740 N N . GLU A 1 211 ? 2.753 -6.807 3.840 1.00 78.12 211 GLU A N 1
ATOM 1741 C CA . GLU A 1 211 ? 1.783 -5.704 3.916 1.00 78.12 211 GLU A CA 1
ATOM 1742 C C . GLU A 1 211 ? 0.940 -5.789 5.199 1.00 78.12 211 GLU A C 1
ATOM 1744 O O . GLU A 1 211 ? 0.675 -4.759 5.822 1.00 78.12 211 GLU A O 1
ATOM 1749 N N . ASP A 1 212 ? 0.609 -7.005 5.644 1.00 82.12 212 ASP A N 1
ATOM 1750 C CA . ASP A 1 212 ? -0.128 -7.237 6.888 1.00 82.12 212 ASP A CA 1
ATOM 1751 C C . ASP A 1 212 ? 0.708 -6.840 8.110 1.00 82.12 212 ASP A C 1
ATOM 1753 O O . ASP A 1 212 ? 0.208 -6.160 9.000 1.00 82.12 212 ASP A O 1
ATOM 1757 N N . ALA A 1 213 ? 2.007 -7.167 8.131 1.00 84.06 213 ALA A N 1
ATOM 1758 C CA . ALA A 1 213 ? 2.891 -6.758 9.227 1.00 84.06 213 ALA A CA 1
ATOM 1759 C C . ALA A 1 213 ? 2.964 -5.227 9.329 1.00 84.06 213 ALA A C 1
ATOM 1761 O O . ALA A 1 213 ? 2.793 -4.663 10.407 1.00 84.06 213 ALA A O 1
ATOM 1762 N N . ILE A 1 214 ? 3.106 -4.541 8.191 1.00 87.62 214 ILE A N 1
ATOM 1763 C CA . ILE A 1 214 ? 3.083 -3.074 8.132 1.00 87.62 214 ILE A CA 1
ATOM 1764 C C . ILE A 1 214 ? 1.750 -2.530 8.661 1.00 87.62 214 ILE A C 1
ATOM 1766 O O . ILE A 1 214 ? 1.733 -1.579 9.448 1.00 87.62 214 ILE A O 1
ATOM 1770 N N . LEU A 1 215 ? 0.624 -3.107 8.233 1.00 88.94 215 LEU A N 1
ATOM 1771 C CA . LEU A 1 215 ? -0.707 -2.693 8.671 1.00 88.94 215 LEU A CA 1
ATOM 1772 C C . LEU A 1 215 ? -0.888 -2.876 10.183 1.00 88.94 215 LEU A C 1
ATOM 1774 O O . LEU A 1 215 ? -1.376 -1.967 10.860 1.00 88.94 215 LEU A O 1
ATOM 1778 N N . TYR A 1 216 ? -0.461 -4.010 10.729 1.00 90.88 216 TYR A N 1
ATOM 1779 C CA . TYR A 1 216 ? -0.596 -4.313 12.151 1.00 90.88 216 TYR A CA 1
ATOM 1780 C C . TYR A 1 216 ? 0.317 -3.431 12.996 1.00 90.88 216 TYR A C 1
ATOM 1782 O O . TYR A 1 216 ? -0.098 -2.981 14.064 1.00 90.88 216 TYR A O 1
ATOM 1790 N N . THR A 1 217 ? 1.496 -3.064 12.492 1.00 92.19 217 THR A N 1
ATOM 1791 C CA . THR A 1 217 ? 2.347 -2.074 13.157 1.00 92.19 217 THR A CA 1
ATOM 1792 C C . THR A 1 217 ? 1.754 -0.676 13.132 1.00 92.19 217 THR A C 1
ATOM 1794 O O . THR A 1 217 ? 1.816 0.030 14.138 1.00 92.19 217 THR A O 1
ATOM 1797 N N . LYS A 1 218 ? 1.081 -0.264 12.053 1.00 93.75 218 LYS A N 1
ATOM 1798 C CA . LYS A 1 218 ? 0.316 0.996 12.064 1.00 93.75 218 LYS A CA 1
ATOM 1799 C C . LYS A 1 218 ? -0.793 0.969 13.120 1.00 93.75 218 LYS A C 1
ATOM 1801 O O . LYS A 1 218 ? -0.975 1.954 13.836 1.00 93.75 218 LYS A O 1
ATOM 1806 N N . CYS A 1 219 ? -1.495 -0.156 13.261 1.00 93.94 219 CYS A N 1
ATOM 1807 C CA . CYS A 1 219 ? -2.509 -0.335 14.304 1.00 93.94 219 CYS A CA 1
ATOM 1808 C C . CYS A 1 219 ? -1.902 -0.247 15.708 1.00 93.94 219 CYS A C 1
ATOM 1810 O O . CYS A 1 219 ? -2.441 0.446 16.573 1.00 93.94 219 CYS A O 1
ATOM 1812 N N . TYR A 1 220 ? -0.740 -0.869 15.913 1.00 93.38 220 TYR A N 1
ATOM 1813 C CA . TYR A 1 220 ? 0.023 -0.741 17.146 1.00 93.38 220 TYR A CA 1
ATOM 1814 C C . TYR A 1 220 ? 0.385 0.722 17.436 1.00 93.38 220 TYR A C 1
ATOM 1816 O O . TYR A 1 220 ? 0.110 1.214 18.524 1.00 93.38 220 TYR A O 1
ATOM 1824 N N . VAL A 1 221 ? 0.917 1.470 16.462 1.00 94.00 221 VAL A N 1
ATOM 1825 C CA . VAL A 1 221 ? 1.252 2.896 16.640 1.00 94.00 221 VAL A CA 1
ATOM 1826 C C . VAL A 1 221 ? 0.040 3.705 17.112 1.00 94.00 221 VAL A C 1
ATOM 1828 O O . VAL A 1 221 ? 0.174 4.520 18.026 1.00 94.00 221 VAL A O 1
ATOM 1831 N N . VAL A 1 222 ? -1.140 3.470 16.528 1.00 95.00 222 VAL A N 1
ATOM 1832 C CA . VAL A 1 222 ? -2.383 4.138 16.943 1.00 95.00 222 VAL A CA 1
ATOM 1833 C C . VAL A 1 222 ? -2.783 3.736 18.366 1.00 95.00 222 VAL A C 1
ATOM 1835 O O . VAL A 1 222 ? -3.151 4.605 19.156 1.00 95.00 222 VAL A O 1
ATOM 1838 N N . SER A 1 223 ? -2.678 2.459 18.742 1.00 93.50 223 SER A N 1
ATOM 1839 C CA . SER A 1 223 ? -3.089 2.008 20.080 1.00 93.50 223 SER A CA 1
ATOM 1840 C C . SER A 1 223 ? -2.232 2.548 21.219 1.00 93.50 223 SER A C 1
ATOM 1842 O O . SER A 1 223 ? -2.704 2.622 22.351 1.00 93.50 223 SER A O 1
ATOM 1844 N N . ARG A 1 224 ? -1.002 2.994 20.937 1.00 92.31 224 ARG A N 1
ATOM 1845 C CA . ARG A 1 224 ? -0.132 3.663 21.921 1.00 92.31 224 ARG A CA 1
ATOM 1846 C C . ARG A 1 224 ? -0.582 5.082 22.290 1.00 92.31 224 ARG A C 1
ATOM 1848 O O . ARG A 1 224 ? 0.032 5.688 23.171 1.00 92.31 224 ARG A O 1
ATOM 1855 N N . GLY A 1 225 ? -1.623 5.607 21.644 1.00 93.12 225 GLY A N 1
ATOM 1856 C CA . GLY A 1 225 ? -2.197 6.918 21.935 1.00 93.12 225 GLY A CA 1
ATOM 1857 C C . GLY A 1 225 ? -1.564 8.067 21.152 1.00 93.12 225 GLY A C 1
ATOM 1858 O O . GLY A 1 225 ? -0.599 7.907 20.396 1.00 93.12 225 GLY A O 1
ATOM 1859 N N . GLU A 1 226 ? -2.118 9.261 21.351 1.00 94.94 226 GLU A N 1
ATOM 1860 C CA . GLU A 1 226 ? -1.900 10.418 20.479 1.00 94.94 226 GLU A CA 1
ATOM 1861 C C . GLU A 1 226 ? -0.432 10.864 20.466 1.00 94.94 226 GLU A C 1
ATOM 1863 O O . GLU A 1 226 ? 0.142 11.173 19.418 1.00 94.94 226 GLU A O 1
ATOM 1868 N N . LEU A 1 227 ? 0.200 10.890 21.643 1.00 93.38 227 LEU A N 1
ATOM 1869 C CA . LEU A 1 227 ? 1.574 11.366 21.787 1.00 93.38 227 LEU A CA 1
ATOM 1870 C C . LEU A 1 227 ? 2.574 10.462 21.058 1.00 93.38 227 LEU A C 1
ATOM 1872 O O . LEU A 1 227 ? 3.533 10.962 20.470 1.00 93.38 227 LEU A O 1
ATOM 1876 N N . TYR A 1 228 ? 2.385 9.143 21.121 1.00 93.88 228 TYR A N 1
ATOM 1877 C CA . TYR A 1 228 ? 3.268 8.197 20.441 1.00 93.88 228 TYR A CA 1
ATOM 1878 C C . TYR A 1 228 ? 3.056 8.255 18.929 1.00 93.88 228 TYR A C 1
ATOM 1880 O O . TYR A 1 228 ? 4.023 8.403 18.185 1.00 93.88 228 TYR A O 1
ATOM 1888 N N . TYR A 1 229 ? 1.795 8.261 18.493 1.00 93.12 229 TYR A N 1
ATOM 1889 C CA . TYR A 1 229 ? 1.417 8.416 17.092 1.00 93.12 229 TYR A CA 1
ATOM 1890 C C . TYR A 1 229 ? 2.065 9.655 16.446 1.00 93.12 229 TYR A C 1
ATOM 1892 O O . TYR A 1 229 ? 2.701 9.555 15.396 1.00 93.12 229 TYR A O 1
ATOM 1900 N N . LYS A 1 230 ? 1.999 10.821 17.106 1.00 88.69 230 LYS A N 1
ATOM 1901 C CA . LYS A 1 230 ? 2.629 12.055 16.603 1.00 88.69 230 LYS A CA 1
ATOM 1902 C C . LYS A 1 230 ? 4.153 11.963 16.540 1.00 88.69 230 LYS A C 1
ATOM 1904 O O . LYS A 1 230 ? 4.735 12.407 15.558 1.00 88.69 230 LYS A O 1
ATOM 1909 N N . LYS A 1 231 ? 4.801 11.347 17.534 1.00 88.81 231 LYS A N 1
ATOM 1910 C CA . LYS A 1 231 ? 6.261 11.137 17.520 1.00 88.81 231 LYS A CA 1
ATOM 1911 C C . LYS A 1 231 ? 6.715 10.262 16.353 1.00 88.81 231 LYS A C 1
ATOM 1913 O O . LYS A 1 231 ? 7.767 10.522 15.781 1.00 88.81 231 LYS A O 1
ATOM 1918 N N . VAL A 1 232 ? 5.936 9.239 16.008 1.00 88.50 232 VAL A N 1
ATOM 1919 C CA . VAL A 1 232 ? 6.213 8.361 14.861 1.00 88.50 232 VAL A CA 1
ATOM 1920 C C . VAL A 1 232 ? 6.020 9.110 13.538 1.00 88.50 232 VAL A C 1
ATOM 1922 O O . VAL A 1 232 ? 6.849 9.001 12.639 1.00 88.50 232 VAL A O 1
ATOM 1925 N N . LEU A 1 233 ? 4.990 9.953 13.428 1.00 79.81 233 LEU A N 1
ATOM 1926 C CA . LEU A 1 233 ? 4.851 10.839 12.267 1.00 79.81 233 LEU A CA 1
ATOM 1927 C C . LEU A 1 233 ? 6.031 11.812 12.130 1.00 79.81 233 LEU A C 1
ATOM 1929 O O . LEU A 1 233 ? 6.546 12.004 11.031 1.00 79.81 233 LEU A O 1
ATOM 1933 N N . GLU A 1 234 ? 6.472 12.409 13.238 1.00 81.69 234 GLU A N 1
ATOM 1934 C CA . GLU A 1 234 ? 7.608 13.336 13.265 1.00 81.69 234 GLU A CA 1
ATOM 1935 C C . GLU A 1 234 ? 8.942 12.654 12.932 1.00 81.69 234 GLU A C 1
ATOM 1937 O O . GLU A 1 234 ? 9.808 13.283 12.323 1.00 81.69 234 GLU A O 1
ATOM 1942 N N . SER A 1 235 ? 9.120 11.381 13.304 1.00 85.88 235 SER A N 1
ATOM 1943 C CA . SER A 1 235 ? 10.334 10.625 12.972 1.00 85.88 235 SER A CA 1
ATOM 1944 C C . SER A 1 235 ? 10.419 10.281 11.482 1.00 85.88 235 SER A C 1
ATOM 1946 O O . SER A 1 235 ? 11.521 10.116 10.957 1.00 85.88 235 SER A O 1
ATOM 1948 N N . GLY A 1 236 ? 9.273 10.167 10.800 1.00 79.62 236 GLY A N 1
ATOM 1949 C CA . GLY A 1 236 ? 9.197 9.743 9.403 1.00 79.62 236 GLY A CA 1
ATOM 1950 C C . GLY A 1 236 ? 9.439 8.243 9.191 1.00 79.62 236 GLY A C 1
ATOM 1951 O O . GLY A 1 236 ? 9.558 7.814 8.041 1.00 79.62 236 GLY A O 1
ATOM 1952 N N . ILE A 1 237 ? 9.539 7.457 10.271 1.00 83.69 237 ILE A N 1
ATOM 1953 C CA . ILE A 1 237 ? 9.929 6.042 10.241 1.00 83.69 237 ILE A CA 1
ATOM 1954 C C . ILE A 1 237 ? 8.899 5.194 10.992 1.00 83.69 237 ILE A C 1
ATOM 1956 O O . ILE A 1 237 ? 8.595 5.465 12.153 1.00 83.69 237 ILE A O 1
ATOM 1960 N N . LEU A 1 238 ? 8.418 4.138 10.337 1.00 89.00 238 LEU A N 1
ATOM 1961 C CA . LEU A 1 238 ? 7.643 3.055 10.931 1.00 89.00 238 LEU A CA 1
ATOM 1962 C C . LEU A 1 238 ? 8.589 1.890 11.254 1.00 89.00 238 LEU A C 1
ATOM 1964 O O . LEU A 1 238 ? 9.147 1.287 10.343 1.00 89.00 238 LEU A O 1
ATOM 1968 N N . ASP A 1 239 ? 8.790 1.607 12.538 1.00 86.31 239 ASP A N 1
ATOM 1969 C CA . ASP A 1 239 ? 9.786 0.646 13.025 1.00 86.31 239 ASP A CA 1
ATOM 1970 C C . ASP A 1 239 ? 9.153 -0.715 13.368 1.00 86.31 239 ASP A C 1
ATOM 1972 O O . ASP A 1 239 ? 8.352 -0.820 14.299 1.00 86.31 239 ASP A O 1
ATOM 1976 N N . LEU A 1 240 ? 9.533 -1.740 12.606 1.00 86.12 240 LEU A N 1
ATOM 1977 C CA . LEU A 1 240 ? 9.114 -3.140 12.707 1.00 86.12 240 LEU A CA 1
ATOM 1978 C C . LEU A 1 240 ? 10.187 -4.014 13.382 1.00 86.12 240 LEU A C 1
ATOM 1980 O O . LEU A 1 240 ? 10.087 -5.232 13.366 1.00 86.12 240 LEU A O 1
ATOM 1984 N N . SER A 1 241 ? 11.219 -3.418 13.990 1.00 79.50 241 SER A N 1
ATOM 1985 C CA . SER A 1 241 ? 12.301 -4.165 14.653 1.00 79.50 241 SER A CA 1
ATOM 1986 C C . SER A 1 241 ? 11.900 -4.970 15.883 1.00 79.50 241 SER A C 1
ATOM 1988 O O . SER A 1 241 ? 12.684 -5.805 16.339 1.00 79.50 241 SER A O 1
ATOM 1990 N N . ASP A 1 242 ? 10.718 -4.714 16.434 1.00 75.75 242 ASP A N 1
ATOM 1991 C CA . ASP A 1 242 ? 10.167 -5.459 17.556 1.00 75.75 242 ASP A CA 1
ATOM 1992 C C . ASP A 1 242 ? 8.964 -6.265 17.068 1.00 75.75 242 ASP A C 1
ATOM 1994 O O . ASP A 1 242 ? 7.920 -5.698 16.744 1.00 75.75 242 ASP A O 1
ATOM 1998 N N . ASP A 1 243 ? 9.102 -7.591 17.066 1.00 63.00 243 ASP A N 1
ATOM 1999 C CA . ASP A 1 243 ? 8.048 -8.535 16.682 1.00 63.00 243 ASP A CA 1
ATOM 2000 C C . ASP A 1 243 ? 6.776 -8.402 17.544 1.00 63.00 243 ASP A C 1
ATOM 2002 O O . ASP A 1 243 ? 5.743 -8.963 17.199 1.00 63.00 243 ASP A O 1
ATOM 2006 N N . ASN A 1 244 ? 6.823 -7.666 18.665 1.00 70.00 244 ASN A N 1
ATOM 2007 C CA . ASN A 1 244 ? 5.649 -7.366 19.488 1.00 70.00 244 ASN A CA 1
ATOM 2008 C C . ASN A 1 244 ? 4.903 -6.092 19.054 1.00 70.00 244 ASN A C 1
ATOM 2010 O O . ASN A 1 244 ? 3.878 -5.759 19.659 1.00 70.00 244 ASN A O 1
ATOM 2014 N N . HIS A 1 245 ? 5.388 -5.361 18.046 1.00 79.75 245 HIS A N 1
ATOM 2015 C CA . HIS A 1 245 ? 4.743 -4.170 17.483 1.00 79.75 245 HIS A CA 1
ATOM 2016 C C . HIS A 1 245 ? 3.680 -4.516 16.426 1.00 79.75 245 HIS A C 1
ATOM 2018 O O . HIS A 1 245 ? 3.571 -3.854 15.399 1.00 79.75 245 HIS A O 1
ATOM 2024 N N . ASP A 1 246 ? 2.872 -5.540 16.670 1.00 86.56 246 ASP A N 1
ATOM 2025 C CA . ASP A 1 246 ? 1.627 -5.831 15.953 1.00 86.56 246 ASP A CA 1
ATOM 2026 C C . ASP A 1 246 ? 0.410 -5.430 16.807 1.00 86.56 246 ASP A C 1
ATOM 2028 O O . ASP A 1 246 ? 0.494 -5.388 18.035 1.00 86.56 246 ASP A O 1
ATOM 2032 N N . PHE A 1 247 ? -0.730 -5.123 16.187 1.00 90.44 247 PHE A N 1
ATOM 2033 C CA . PHE A 1 247 ? -2.016 -5.110 16.888 1.00 90.44 247 PHE A CA 1
ATOM 2034 C C . PHE A 1 247 ? -3.182 -5.237 15.905 1.00 90.44 247 PHE A C 1
ATOM 2036 O O . PHE A 1 247 ? -3.901 -4.271 15.636 1.00 90.44 247 PHE A O 1
ATOM 2043 N N . GLU A 1 248 ? -3.329 -6.424 15.323 1.00 91.44 248 GLU A N 1
ATOM 2044 C CA . GLU A 1 248 ? -4.368 -6.715 14.332 1.00 91.44 248 GLU A CA 1
ATOM 2045 C C . GLU A 1 248 ? -5.780 -6.481 14.894 1.00 91.44 248 GLU A C 1
ATOM 2047 O O . GLU A 1 248 ? -6.636 -5.924 14.208 1.00 91.44 248 GLU A O 1
ATOM 2052 N N . GLU A 1 249 ? -6.014 -6.832 16.161 1.00 91.69 249 GLU A N 1
ATOM 2053 C CA . GLU A 1 249 ? -7.330 -6.800 16.806 1.00 91.69 249 GLU A CA 1
ATOM 2054 C C . GLU A 1 249 ? -7.979 -5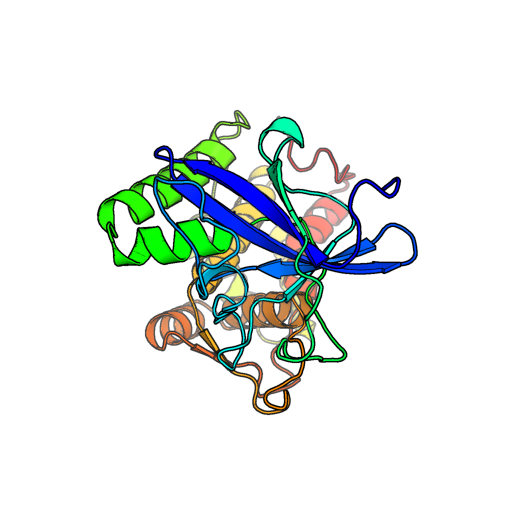.412 16.768 1.00 91.69 249 GLU A C 1
ATOM 2056 O O . GLU A 1 249 ? -9.206 -5.296 16.736 1.00 91.69 249 GLU A O 1
ATOM 2061 N N . LEU A 1 250 ? -7.173 -4.343 16.706 1.00 93.06 250 LEU A N 1
ATOM 2062 C CA . LEU A 1 250 ? -7.678 -2.976 16.589 1.00 93.06 250 LEU A CA 1
ATOM 2063 C C . LEU A 1 250 ? -8.534 -2.769 15.327 1.00 93.06 250 LEU A C 1
ATOM 2065 O O . LEU A 1 250 ? -9.447 -1.945 15.349 1.00 93.06 250 LEU A O 1
ATOM 2069 N N . LEU A 1 251 ? -8.281 -3.515 14.248 1.00 91.62 251 LEU A N 1
ATOM 2070 C CA . LEU A 1 251 ? -9.056 -3.432 13.006 1.00 91.62 251 LEU A CA 1
ATOM 2071 C C . LEU A 1 251 ? -10.512 -3.883 13.194 1.00 91.62 251 LEU A C 1
ATOM 2073 O O . LEU A 1 251 ? -11.403 -3.367 12.515 1.00 91.62 251 LEU A O 1
ATOM 2077 N N . TYR A 1 252 ? -10.763 -4.789 14.142 1.00 90.44 252 TYR A N 1
ATOM 2078 C CA . TYR A 1 252 ? -12.062 -5.441 14.324 1.00 90.44 252 TYR A CA 1
ATOM 2079 C C . TYR A 1 252 ? -12.920 -4.812 15.432 1.00 90.44 252 TYR A C 1
ATOM 2081 O O . TYR A 1 252 ? -14.120 -5.070 15.507 1.00 90.44 252 TYR A O 1
ATOM 2089 N N . VAL A 1 253 ? -12.373 -3.912 16.261 1.00 93.69 253 VAL A N 1
ATOM 2090 C CA . VAL A 1 253 ? -13.080 -3.421 17.467 1.00 93.69 253 VAL A CA 1
ATOM 2091 C C . VAL A 1 253 ? -14.414 -2.725 17.184 1.00 93.69 253 VAL A C 1
ATOM 2093 O O . VAL A 1 253 ? -15.334 -2.778 18.002 1.00 93.69 253 VAL A O 1
ATOM 2096 N N . ALA A 1 254 ? -14.532 -2.044 16.042 1.00 91.94 254 ALA A N 1
ATOM 2097 C CA . ALA A 1 254 ? -15.766 -1.367 15.650 1.00 91.94 254 ALA A CA 1
ATOM 2098 C C . ALA A 1 254 ? -16.838 -2.365 15.191 1.00 91.94 254 ALA A C 1
ATOM 2100 O O . ALA A 1 254 ? -18.020 -2.188 15.486 1.00 91.94 254 ALA A O 1
ATOM 2101 N N . GLU A 1 255 ? -16.418 -3.418 14.494 1.00 87.31 255 GLU A N 1
ATOM 2102 C CA . GLU A 1 255 ? -17.284 -4.504 14.055 1.00 87.31 255 GLU A CA 1
ATOM 2103 C C . GLU A 1 255 ? -17.809 -5.291 15.253 1.00 87.31 255 GLU A C 1
ATOM 2105 O O . GLU A 1 255 ? -19.021 -5.352 15.449 1.00 87.31 255 GLU A O 1
ATOM 2110 N N . GLU A 1 256 ? -16.924 -5.769 16.126 1.00 92.31 256 GLU A N 1
ATOM 2111 C CA . GLU A 1 256 ? -17.326 -6.502 17.328 1.00 92.31 256 GLU A CA 1
ATOM 2112 C C . GLU A 1 256 ? -18.280 -5.674 18.207 1.00 92.31 256 GLU A C 1
ATOM 2114 O O . GLU A 1 256 ? -19.261 -6.177 18.762 1.00 92.31 256 GLU A O 1
ATOM 2119 N N . ALA A 1 257 ? -18.053 -4.360 18.303 1.00 91.69 257 ALA A N 1
ATOM 2120 C CA . ALA A 1 257 ? -18.937 -3.460 19.033 1.00 91.69 257 ALA A CA 1
ATOM 2121 C C . ALA A 1 257 ? -20.341 -3.352 18.410 1.00 91.69 257 ALA A C 1
ATOM 2123 O O . ALA A 1 257 ? -21.327 -3.217 19.141 1.00 91.69 257 ALA A O 1
ATOM 2124 N N . LEU A 1 258 ? -20.449 -3.394 17.080 1.00 88.38 258 LEU A N 1
ATOM 2125 C CA . LEU A 1 258 ? -21.722 -3.409 16.355 1.00 88.38 258 LEU A CA 1
ATOM 2126 C C . LEU A 1 258 ? -22.425 -4.767 16.480 1.00 88.38 258 LEU A C 1
ATOM 2128 O O . LEU A 1 258 ? -23.640 -4.799 16.702 1.00 88.38 258 LEU A O 1
ATOM 2132 N N . GLU A 1 259 ? -21.678 -5.869 16.428 1.00 86.38 259 GLU A N 1
ATOM 2133 C CA . GLU A 1 259 ? -22.204 -7.218 16.653 1.00 86.38 259 GLU A CA 1
ATOM 2134 C C . GLU A 1 259 ? -22.805 -7.366 18.056 1.00 86.38 259 GLU A C 1
ATOM 2136 O O . GLU A 1 259 ? -23.932 -7.845 18.199 1.00 86.38 259 GLU A O 1
ATOM 2141 N N . LEU A 1 260 ? -22.130 -6.855 19.095 1.00 87.81 260 LEU A N 1
ATOM 2142 C CA . LEU A 1 260 ? -22.659 -6.827 20.467 1.00 87.81 260 LEU A CA 1
ATOM 2143 C C . LEU A 1 260 ? -23.965 -6.028 20.600 1.00 87.81 260 LEU A C 1
ATOM 2145 O O . LEU A 1 260 ? -24.742 -6.254 21.529 1.00 87.81 260 LEU A O 1
ATOM 2149 N N . ARG A 1 261 ? -24.237 -5.103 19.672 1.00 84.25 261 ARG A N 1
ATOM 2150 C CA . ARG A 1 261 ? -25.508 -4.363 19.597 1.00 84.25 261 ARG A CA 1
ATOM 2151 C C . ARG A 1 261 ? -26.599 -5.113 18.829 1.00 84.25 261 ARG A C 1
ATOM 2153 O O . ARG A 1 261 ? -27.698 -4.580 18.680 1.00 84.25 261 ARG A O 1
ATOM 2160 N N . GLY A 1 262 ? -26.316 -6.316 18.334 1.00 76.81 262 GLY A N 1
ATOM 2161 C CA . GLY A 1 262 ? -27.226 -7.099 17.503 1.00 76.81 262 GLY A CA 1
ATOM 2162 C C . GLY A 1 262 ? -27.370 -6.556 16.081 1.00 76.81 262 GLY A C 1
ATOM 2163 O O . GLY A 1 262 ? -28.360 -6.854 15.413 1.00 76.81 262 GLY A O 1
ATOM 2164 N N . VAL A 1 263 ? -26.420 -5.738 15.615 1.00 70.12 263 VAL A N 1
ATOM 2165 C CA . VAL A 1 263 ? -26.367 -5.296 14.220 1.00 70.12 263 VAL A CA 1
ATOM 2166 C C . VAL A 1 263 ? -25.599 -6.359 13.443 1.00 70.12 263 VAL A C 1
ATOM 2168 O O . VAL A 1 263 ? -24.385 -6.450 13.571 1.00 70.12 263 VAL A O 1
ATOM 2171 N N . GLN A 1 264 ? -26.300 -7.171 12.649 1.00 57.62 264 GLN A N 1
ATOM 2172 C CA . GLN A 1 264 ? -25.637 -8.045 11.682 1.00 57.62 264 GLN A CA 1
ATOM 2173 C C . GLN A 1 264 ? -25.023 -7.181 10.588 1.00 57.62 264 GLN A C 1
ATOM 2175 O O . GLN A 1 264 ? -25.727 -6.419 9.917 1.00 57.62 264 GLN A O 1
ATOM 2180 N N . ILE A 1 265 ? -23.713 -7.286 10.440 1.00 55.09 265 ILE A N 1
ATOM 2181 C CA . ILE A 1 265 ? -22.967 -6.534 9.452 1.00 55.09 265 ILE A CA 1
ATOM 2182 C C . ILE A 1 265 ? -22.843 -7.394 8.199 1.00 55.09 265 ILE A C 1
ATOM 2184 O O . ILE A 1 265 ? -22.408 -8.540 8.243 1.00 55.09 265 ILE A O 1
ATOM 2188 N N . ASP A 1 266 ? -23.265 -6.837 7.072 1.00 53.00 266 ASP A N 1
ATOM 2189 C CA . ASP A 1 266 ? -22.941 -7.360 5.752 1.00 53.00 266 ASP A CA 1
ATOM 2190 C C . ASP A 1 266 ? -21.684 -6.606 5.295 1.00 53.00 266 ASP A C 1
ATOM 2192 O O . ASP A 1 266 ? -21.736 -5.386 5.130 1.00 53.00 266 ASP A O 1
ATOM 2196 N N . TYR A 1 267 ? -20.546 -7.299 5.182 1.00 47.78 267 TYR A N 1
ATOM 2197 C CA . TYR A 1 267 ? -19.236 -6.709 4.859 1.00 47.78 267 TYR A CA 1
ATOM 2198 C C . TYR A 1 267 ? -19.253 -5.896 3.555 1.00 47.78 267 TYR A C 1
ATOM 2200 O O . TYR A 1 267 ? -18.575 -4.870 3.458 1.00 47.78 267 TYR A O 1
ATOM 2208 N N . ASP A 1 268 ? -20.082 -6.285 2.580 1.00 43.38 268 ASP A N 1
ATOM 2209 C CA . ASP A 1 268 ? -20.259 -5.524 1.339 1.00 43.38 268 ASP A CA 1
ATOM 2210 C C . ASP A 1 268 ? -21.056 -4.227 1.569 1.00 43.38 268 ASP A C 1
ATOM 2212 O O . ASP A 1 268 ? -20.892 -3.254 0.830 1.00 43.38 268 ASP A O 1
ATOM 2216 N N . LYS A 1 269 ? -21.859 -4.179 2.640 1.00 44.38 269 LYS A N 1
ATOM 2217 C CA . LYS A 1 269 ? -22.758 -3.077 3.013 1.00 44.38 269 LYS A CA 1
ATOM 2218 C C . LYS A 1 269 ? -22.357 -2.310 4.272 1.00 44.38 269 LYS A C 1
ATOM 2220 O O . LYS A 1 269 ? -23.084 -1.400 4.652 1.00 44.38 269 LYS A O 1
ATOM 2225 N N . MET A 1 270 ? -21.201 -2.558 4.895 1.00 44.53 270 MET A N 1
ATOM 2226 C CA . MET A 1 270 ? -20.641 -1.599 5.875 1.00 44.53 270 MET A CA 1
ATOM 2227 C C . MET A 1 270 ? -20.470 -0.205 5.260 1.00 44.53 270 MET A C 1
ATOM 2229 O O . MET A 1 270 ? -20.524 0.808 5.952 1.00 44.53 270 MET A O 1
ATOM 2233 N N . LYS A 1 271 ? -20.289 -0.172 3.938 1.00 43.78 271 LYS A N 1
ATOM 2234 C CA . LYS A 1 271 ? -20.246 1.034 3.114 1.00 43.78 271 LYS A CA 1
ATOM 2235 C C . LYS A 1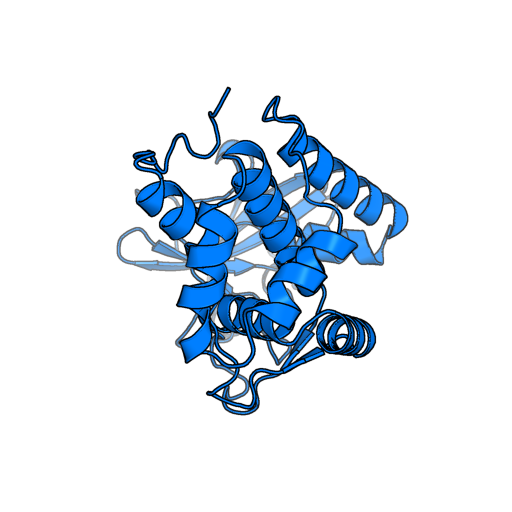 271 ? -21.632 1.621 2.830 1.00 43.78 271 LYS A C 1
ATOM 2237 O O . LYS A 1 271 ? -21.686 2.788 2.482 1.00 43.78 271 LYS A O 1
ATOM 2242 N N . ASP A 1 272 ? -22.702 0.855 3.039 1.00 35.34 272 ASP A N 1
ATOM 2243 C CA . ASP A 1 272 ? -24.083 1.169 2.669 1.00 35.34 272 ASP A CA 1
ATOM 2244 C C . ASP A 1 272 ? -25.008 1.158 3.894 1.00 35.34 272 ASP A C 1
ATOM 2246 O O . ASP A 1 272 ? -25.965 0.384 3.986 1.00 35.34 272 ASP A O 1
ATOM 2250 N N . ILE A 1 273 ? -24.725 2.023 4.863 1.00 35.03 273 ILE A N 1
ATOM 2251 C CA . ILE A 1 273 ? -25.633 2.235 5.987 1.00 35.03 273 ILE A CA 1
ATOM 2252 C C . ILE A 1 273 ? -26.188 3.658 5.910 1.00 35.03 273 ILE A C 1
ATOM 2254 O O . ILE A 1 273 ? -25.518 4.608 6.312 1.00 35.03 273 ILE A O 1
ATOM 2258 N N . GLU A 1 274 ? -27.413 3.768 5.384 1.00 34.69 274 GLU A N 1
ATOM 2259 C CA . GLU A 1 274 ? -28.328 4.899 5.627 1.00 34.69 274 GLU A CA 1
ATOM 2260 C C . GLU A 1 274 ? -28.710 5.012 7.115 1.00 34.69 274 GLU A C 1
ATOM 2262 O O . GLU A 1 274 ? -28.883 3.960 7.786 1.00 34.69 274 GLU A O 1
#

Sequence (274 aa):
MKKKFSIGDVLVEELPRNKYGCMVILDYNDGIYKVLISEFIDEEIPDLSDKRIITPAIDSSGTCDLPYIKKGDKFSQKLEKYKLIGNIRNLNNIPDRTNYPFGEISTLPVYYNWLSKESPKEYHTILERNKFELLTFKNYEYKYMSEHLFWSLIETNLVDKESYQMLVSKLSKLSKTEIIEFHNTLANMIENLSVLKVYDPVVENDDYLSEDAILYTKCYVVSRGELYYKKVLESGILDLSDDNHDFEELLYVAEEALELRGVQIDYDKMKDIE

pLDDT: mean 81.63, std 15.86, range [31.83, 97.75]

Foldseek 3Di:
DPDDDDAQWKKWFQDPPQKIWIKGFHDDDPLKTKIFTFLDIDNDDDDPPPPRNLHFQFDQQAAATDRQIEIENAAPDDCVRMDGPDGDPDNPPHDDADDHHYDHDDNVVSVLVVCCVVPVPVSVVVVVVVVVCVVVVAVDPQAADDLVVLLVLLVVQPPDLVSLVSSLVVLLPDDLSVLSNSLVNLVVLLVLLSQAGEHEPVDDNRDDDDPQLSSQLSLLQVSVGDVSSVVRSVVSYRYSHDVVSGRPVSNCSSVSSCVVNVNDDDPVCSSPDD

Radius of gyration: 21.67 Å; chains: 1; bounding box: 49×41×57 Å

InterPro domains:
  IPR025334 Domain of unknown function DUF4240 [PF14024] (145-257)

Organism: NCBI:txid1891097

Secondary structure (DSSP, 8-state):
----S-TTEEEEEEEGGGEEEEEEEEEEETTEEEEEEEEEEESSPPPTT-GGGGSBPEE-SSSS-EE-EEEESSBSS-GGGEEEEEE----TTSPP-S---BS-B-SHHHHHHHHHHH-HHHHHHHHHHHHHHHTTSS--------HHHHHHHHHHH-SSGGGHHHHHHHHTTS-HHHHHHHHHHHHHHHHHGGGSEEE-SSS-TTPPPPHHHHHHHHHHHHHT-HHHHHHHHHHTEEE--STT---GGGGTHHHHHHHTTT----TTTTT---